Protein AF-A0A4Q5QCC2-F1 (afdb_monomer_lite)

Sequence (347 aa):
GLILMNPPFSRSVGRGSDALAAVRHLQAALKRLLPGGRLVAVMPDWFANSARMADIWAMTFAGMALRTSIRLTNGYGKHGTGVSVRLYVIDKAVGDTTTVTISRRNVGELIEALIVPKRGSPQIEALGTPVKRGGAVSLLRAMKSRPAVAPRIFRAPTRNEVLPVGYQVLETPAPIAEQVGVYLPYRPSRIVFEAAGEHPTSLVESVAMGSIPAPIPSHIPHLPERTVSERLLSSSQLETVVYAGHAWTQFIPGMFTCDKEGVGLVLDAAGRQYRKGFFLGDGTGAGKGRQVAAIILDNWLAGRRKAIWVSKNEALHADAVRDWTALGGMAADVQPLSRWKIDEPVT

Structure (mmCIF, N/CA/C/O backbone):
data_AF-A0A4Q5QCC2-F1
#
_entry.id   AF-A0A4Q5QCC2-F1
#
loop_
_atom_site.group_PDB
_atom_site.id
_atom_site.type_symbol
_atom_site.label_atom_id
_atom_site.label_alt_id
_atom_site.label_comp_id
_atom_site.label_asym_id
_atom_site.label_entity_id
_atom_site.label_seq_id
_atom_site.pdbx_PDB_ins_code
_atom_site.Cartn_x
_atom_site.Cartn_y
_atom_site.Cartn_z
_atom_site.occupancy
_atom_site.B_iso_or_equiv
_atom_site.auth_seq_id
_atom_site.auth_comp_id
_atom_site.auth_asym_id
_atom_site.auth_atom_id
_atom_site.pdbx_PDB_model_num
ATOM 1 N N . GLY A 1 1 ? -22.330 -14.821 17.584 1.00 82.31 1 GLY A N 1
ATOM 2 C CA . GLY A 1 1 ? -20.959 -15.269 17.299 1.00 82.31 1 GLY A CA 1
ATOM 3 C C . GLY A 1 1 ? -20.180 -15.383 18.591 1.00 82.31 1 GLY A C 1
ATOM 4 O O . GLY A 1 1 ? -20.420 -14.586 19.495 1.00 82.31 1 GLY A O 1
ATOM 5 N N . LEU A 1 2 ? -19.296 -16.374 18.678 1.00 92.56 2 LEU A N 1
ATOM 6 C CA . LEU A 1 2 ? -18.341 -16.559 19.772 1.00 92.56 2 LEU A CA 1
ATOM 7 C C . LEU A 1 2 ? -16.927 -16.550 19.178 1.00 92.56 2 LEU A C 1
ATOM 9 O O . LEU A 1 2 ? -16.693 -17.241 18.192 1.00 92.56 2 LEU A O 1
ATOM 13 N N . ILE A 1 3 ? -16.007 -15.803 19.781 1.00 95.00 3 ILE A N 1
ATOM 14 C CA . ILE A 1 3 ? -14.571 -15.867 19.483 1.00 95.00 3 ILE A CA 1
ATOM 15 C C . ILE A 1 3 ? -13.846 -16.321 20.750 1.00 95.00 3 ILE A C 1
ATOM 17 O O . ILE A 1 3 ? -14.077 -15.766 21.822 1.00 95.00 3 ILE A O 1
ATOM 21 N N . LEU A 1 4 ? -12.969 -17.315 20.631 1.00 96.19 4 LEU A N 1
ATOM 22 C CA . LEU A 1 4 ? -12.045 -17.738 21.684 1.00 96.19 4 LEU A CA 1
ATOM 23 C C . LEU A 1 4 ? -10.625 -17.489 21.181 1.00 96.19 4 LEU A C 1
ATOM 25 O O . LEU A 1 4 ? -10.319 -17.845 20.044 1.00 96.19 4 LEU A O 1
ATOM 29 N N . MET A 1 5 ? -9.766 -16.867 21.985 1.00 94.19 5 MET A N 1
ATOM 30 C CA . MET A 1 5 ? -8.405 -16.562 21.549 1.00 94.19 5 MET A CA 1
ATOM 31 C C . MET A 1 5 ? -7.373 -16.574 22.676 1.00 94.19 5 MET A C 1
ATOM 33 O O . MET A 1 5 ? -7.651 -16.213 23.817 1.00 94.19 5 MET A O 1
ATOM 37 N N . ASN A 1 6 ? -6.148 -16.937 22.308 1.00 92.81 6 ASN A N 1
ATOM 38 C CA . ASN A 1 6 ? -4.947 -16.831 23.128 1.00 92.81 6 ASN A CA 1
ATOM 39 C C . ASN A 1 6 ? -3.861 -16.135 22.286 1.00 92.81 6 ASN A C 1
ATOM 41 O O . ASN A 1 6 ? -3.051 -16.814 21.654 1.00 92.81 6 ASN A O 1
ATOM 45 N N . PRO A 1 7 ? -3.931 -14.800 22.122 1.00 88.31 7 PRO A N 1
ATOM 46 C CA . PRO A 1 7 ? -2.984 -14.060 21.298 1.00 88.31 7 PRO A CA 1
ATOM 47 C C . PRO A 1 7 ? -1.553 -14.116 21.856 1.00 88.31 7 PRO A C 1
ATOM 49 O O . PRO A 1 7 ? -1.368 -14.237 23.066 1.00 88.31 7 PRO A O 1
ATOM 52 N N . PRO A 1 8 ? -0.523 -13.943 21.008 1.00 82.94 8 PRO A N 1
ATOM 53 C CA . PRO A 1 8 ? 0.855 -13.822 21.478 1.00 82.94 8 PRO A CA 1
ATOM 54 C C . PRO A 1 8 ? 1.019 -12.598 22.396 1.00 82.94 8 PRO A C 1
ATOM 56 O O . PRO A 1 8 ? 0.584 -11.496 22.055 1.00 82.94 8 PRO A O 1
ATOM 59 N N . PHE A 1 9 ? 1.653 -12.788 23.559 1.00 77.88 9 PHE A N 1
ATOM 60 C CA . PHE A 1 9 ? 1.747 -11.763 24.610 1.00 77.88 9 PHE A CA 1
ATOM 61 C C . PHE A 1 9 ? 2.743 -10.651 24.314 1.00 77.88 9 PHE A C 1
ATOM 63 O O . PHE A 1 9 ? 2.484 -9.484 24.596 1.00 77.88 9 PHE A O 1
ATOM 70 N N . SER A 1 10 ? 3.868 -11.021 23.726 1.00 66.56 10 SER A N 1
ATOM 71 C CA . SER A 1 10 ? 4.890 -10.122 23.219 1.00 66.56 10 SER A CA 1
ATOM 72 C C . SER A 1 10 ? 5.546 -10.782 22.012 1.00 66.56 10 SER A C 1
ATOM 74 O O . SER A 1 10 ? 5.401 -11.985 21.772 1.00 66.56 10 SER A O 1
ATOM 76 N N . ARG A 1 11 ? 6.277 -9.993 21.228 1.00 57.97 11 ARG A N 1
ATOM 77 C CA . ARG A 1 11 ? 7.252 -10.515 20.269 1.00 57.97 11 ARG A CA 1
ATOM 78 C C . ARG A 1 11 ? 8.639 -10.075 20.729 1.00 57.97 11 ARG A C 1
ATOM 80 O O . ARG A 1 11 ? 8.892 -8.876 20.770 1.00 57.97 11 ARG A O 1
ATOM 87 N N . SER A 1 12 ? 9.520 -11.019 21.068 1.00 41.62 12 SER A N 1
ATOM 88 C CA . SER A 1 12 ? 10.962 -10.757 21.200 1.00 41.62 12 SER A CA 1
ATOM 89 C C . SER A 1 12 ? 11.790 -12.048 21.211 1.00 41.62 12 SER A C 1
ATOM 91 O O . SER A 1 12 ? 11.843 -12.719 22.232 1.00 41.62 12 SER A O 1
ATOM 93 N N . VAL A 1 13 ? 12.415 -12.371 20.073 1.00 34.72 13 VAL A N 1
ATOM 94 C CA . VAL A 1 13 ? 13.876 -12.436 19.844 1.00 34.72 13 VAL A CA 1
ATOM 95 C C . VAL A 1 13 ? 14.044 -12.176 18.331 1.00 34.72 13 VAL A C 1
ATOM 97 O O . VAL A 1 13 ? 13.441 -12.878 17.526 1.00 34.72 13 VAL A O 1
ATOM 100 N N . GLY A 1 14 ? 14.727 -11.092 17.936 1.00 41.62 14 GLY A N 1
ATOM 101 C CA . GLY A 1 14 ? 15.044 -10.755 16.529 1.00 41.62 14 GLY A CA 1
ATOM 102 C C . GLY A 1 14 ? 14.051 -9.893 15.714 1.00 41.62 14 GLY A C 1
ATOM 103 O O . GLY A 1 14 ? 14.383 -9.501 14.603 1.00 41.62 14 GLY A O 1
ATOM 104 N N . ARG A 1 15 ? 12.848 -9.558 16.221 1.00 42.75 15 ARG A N 1
ATOM 105 C CA . ARG A 1 15 ? 11.752 -8.911 15.438 1.00 42.75 15 ARG A CA 1
ATOM 106 C C . ARG A 1 15 ? 11.295 -7.518 15.920 1.00 42.75 15 ARG A C 1
ATOM 108 O O . ARG A 1 15 ? 10.214 -7.072 15.539 1.00 42.75 15 ARG A O 1
ATOM 115 N N . GLY A 1 16 ? 12.090 -6.837 16.747 1.00 47.81 16 GLY A N 1
ATOM 116 C CA . GLY A 1 16 ? 11.674 -5.617 17.458 1.00 47.81 16 GLY A CA 1
ATOM 117 C C . GLY A 1 16 ? 10.722 -5.928 18.621 1.00 47.81 16 GLY A C 1
ATOM 118 O O . GLY A 1 16 ? 9.924 -6.863 18.547 1.00 47.81 16 GLY A O 1
ATOM 119 N N . SER A 1 17 ? 10.845 -5.193 19.728 1.00 50.56 17 SER A N 1
ATOM 120 C CA . SER A 1 17 ? 10.028 -5.416 20.922 1.00 50.56 17 SER A CA 1
ATOM 121 C C . SER A 1 17 ? 8.611 -4.903 20.691 1.00 50.56 17 SER A C 1
ATOM 123 O O . SER A 1 17 ? 8.331 -3.708 20.725 1.00 50.56 17 SER A O 1
ATOM 125 N N . ASP A 1 18 ? 7.686 -5.826 20.459 1.00 66.62 18 ASP A N 1
ATOM 126 C CA . ASP A 1 18 ? 6.284 -5.471 20.313 1.00 66.62 18 ASP A CA 1
ATOM 127 C C . ASP A 1 18 ? 5.508 -5.818 21.575 1.00 66.62 18 ASP A C 1
ATOM 129 O O . ASP A 1 18 ? 4.902 -6.887 21.709 1.00 66.62 18 ASP A O 1
ATOM 133 N N . ALA A 1 19 ? 5.576 -4.893 22.528 1.00 70.06 19 ALA A N 1
ATOM 134 C CA . ALA A 1 19 ? 4.949 -5.046 23.830 1.00 70.06 19 ALA A CA 1
ATOM 135 C C . ALA A 1 19 ? 3.412 -5.014 23.769 1.00 70.06 19 ALA A C 1
ATOM 137 O O . ALA A 1 19 ? 2.790 -5.392 24.747 1.00 70.06 19 ALA A O 1
ATOM 138 N N . LEU A 1 20 ? 2.786 -4.595 22.657 1.00 82.31 20 LEU A N 1
ATOM 139 C CA . LEU A 1 20 ? 1.324 -4.457 22.533 1.00 82.31 20 LEU A CA 1
ATOM 140 C C . LEU A 1 20 ? 0.687 -5.466 21.561 1.00 82.31 20 LEU A C 1
ATOM 142 O O . LEU A 1 20 ? -0.475 -5.310 21.174 1.00 82.31 20 LEU A O 1
ATOM 146 N N . ALA A 1 21 ? 1.416 -6.527 21.193 1.00 83.00 21 ALA A N 1
ATOM 147 C CA . ALA A 1 21 ? 0.946 -7.584 20.297 1.00 83.00 21 ALA A CA 1
ATOM 148 C C . ALA A 1 21 ? -0.436 -8.126 20.673 1.00 83.00 21 ALA A C 1
ATOM 150 O O . ALA A 1 21 ? -1.356 -8.105 19.848 1.00 83.00 21 ALA A O 1
ATOM 151 N N . ALA A 1 22 ? -0.613 -8.525 21.932 1.00 87.38 22 ALA A N 1
ATOM 152 C CA . ALA A 1 22 ? -1.871 -9.087 22.401 1.00 87.38 22 ALA A CA 1
ATOM 153 C C . ALA A 1 22 ? -3.061 -8.132 22.218 1.00 87.38 22 ALA A C 1
ATOM 155 O O . ALA A 1 22 ? -4.125 -8.551 21.761 1.00 87.38 22 ALA A O 1
ATOM 156 N N . VAL A 1 23 ? -2.876 -6.842 22.521 1.00 89.00 23 VAL A N 1
ATOM 157 C CA . VAL A 1 23 ? -3.933 -5.819 22.433 1.00 89.00 23 VAL A CA 1
ATOM 158 C C . VAL A 1 23 ? -4.419 -5.651 20.999 1.00 89.00 23 VAL A C 1
ATOM 160 O O . VAL A 1 23 ? -5.621 -5.559 20.756 1.00 89.00 23 VAL A O 1
ATOM 163 N N . ARG A 1 24 ? -3.510 -5.668 20.021 1.00 82.56 24 ARG A N 1
ATOM 164 C CA . ARG A 1 24 ? -3.896 -5.516 18.612 1.00 82.56 24 ARG A CA 1
ATOM 165 C C . ARG A 1 24 ? -4.695 -6.705 18.098 1.00 82.56 24 ARG A C 1
ATOM 167 O O . ARG A 1 24 ? -5.701 -6.511 17.415 1.00 82.56 24 ARG A O 1
ATOM 174 N N . HIS A 1 25 ? -4.294 -7.925 18.458 1.00 87.56 25 HIS A N 1
ATOM 175 C CA . HIS A 1 25 ? -5.078 -9.116 18.131 1.00 87.56 25 HIS A CA 1
ATOM 176 C C . HIS A 1 25 ? -6.475 -9.046 18.763 1.00 87.56 25 HIS A C 1
ATOM 178 O O . HIS A 1 25 ? -7.464 -9.330 18.085 1.00 87.56 25 HIS A O 1
ATOM 184 N N . LEU A 1 26 ? -6.565 -8.611 20.025 1.00 94.56 26 LEU A N 1
ATOM 185 C CA . LEU A 1 26 ? -7.836 -8.435 20.726 1.00 94.56 26 LEU A CA 1
ATOM 186 C C . LEU A 1 26 ? -8.754 -7.429 20.010 1.00 94.56 26 LEU A C 1
ATOM 188 O O . LEU A 1 26 ? -9.896 -7.754 19.689 1.00 94.56 26 LEU A O 1
ATOM 192 N N . GLN A 1 27 ? -8.253 -6.238 19.680 1.00 91.38 27 GLN A N 1
ATOM 193 C CA . GLN A 1 27 ? -9.024 -5.213 18.964 1.00 91.38 27 GLN A CA 1
ATOM 194 C C . GLN A 1 27 ? -9.502 -5.695 17.588 1.00 91.38 27 GLN A C 1
ATOM 196 O O . GLN A 1 27 ? -10.647 -5.457 17.198 1.00 91.38 27 GLN A O 1
ATOM 201 N N . ALA A 1 28 ? -8.648 -6.405 16.847 1.00 87.94 28 ALA A N 1
ATOM 202 C CA . ALA A 1 28 ? -8.994 -6.948 15.538 1.00 87.94 28 ALA A CA 1
ATOM 203 C C . ALA A 1 28 ? -10.103 -8.013 15.622 1.00 87.94 28 ALA A C 1
ATOM 205 O O . ALA A 1 28 ? -10.940 -8.114 14.720 1.00 87.94 28 ALA A O 1
ATOM 206 N N . ALA A 1 29 ? -10.128 -8.799 16.697 1.00 92.31 29 ALA A N 1
ATOM 207 C CA . ALA A 1 29 ? -11.174 -9.780 16.946 1.00 92.31 29 ALA A CA 1
ATOM 208 C C . ALA A 1 29 ? -12.498 -9.116 17.378 1.00 92.31 29 ALA A C 1
ATOM 210 O O . ALA A 1 29 ? -13.552 -9.456 16.840 1.00 92.31 29 ALA A O 1
ATOM 211 N N . LEU A 1 30 ? -12.455 -8.099 18.249 1.00 92.69 30 LEU A N 1
ATOM 212 C CA . LEU A 1 30 ? -13.640 -7.324 18.658 1.00 92.69 30 LEU A CA 1
ATOM 213 C C . LEU A 1 30 ? -14.314 -6.603 17.476 1.00 92.69 30 LEU A C 1
ATOM 215 O O . LEU A 1 30 ? -15.547 -6.552 17.384 1.00 92.69 30 LEU A O 1
ATOM 219 N N . LYS A 1 31 ? -13.527 -6.097 16.517 1.00 90.56 31 LYS A N 1
ATOM 220 C CA . LYS A 1 31 ? -14.057 -5.492 15.282 1.00 90.56 31 LYS A CA 1
ATOM 221 C C . LYS A 1 31 ? -14.887 -6.485 14.460 1.00 90.56 31 LYS A C 1
ATOM 223 O O . LYS A 1 31 ? -15.966 -6.116 14.004 1.00 90.56 31 LYS A O 1
ATOM 228 N N . ARG A 1 32 ? -14.434 -7.738 14.339 1.00 89.94 32 ARG A N 1
ATOM 229 C CA . ARG A 1 32 ? -15.103 -8.805 13.564 1.00 89.94 32 ARG A CA 1
ATOM 230 C C . ARG A 1 32 ? -16.280 -9.460 14.286 1.00 89.94 32 ARG A C 1
ATOM 232 O O . ARG A 1 32 ? -17.115 -10.091 13.646 1.00 89.94 32 ARG A O 1
ATOM 239 N N . LEU A 1 33 ? -16.348 -9.341 15.609 1.00 91.38 33 LEU A N 1
ATOM 240 C CA . LEU A 1 33 ? -17.435 -9.910 16.396 1.00 91.38 33 LEU A CA 1
ATOM 241 C C . LEU A 1 33 ? -18.775 -9.258 16.008 1.00 91.38 33 LEU A C 1
ATOM 243 O O . LEU A 1 33 ? -18.852 -8.038 15.879 1.00 91.38 33 LEU A O 1
ATOM 247 N N . LEU A 1 34 ? -19.832 -10.049 15.816 1.00 89.06 34 LEU A N 1
ATOM 248 C CA . LEU A 1 34 ? -21.180 -9.526 15.545 1.00 89.06 34 LEU A CA 1
ATOM 249 C C . LEU A 1 34 ? -21.764 -8.821 16.787 1.00 89.06 34 LEU A C 1
ATOM 251 O O . LEU A 1 34 ? -21.399 -9.202 17.904 1.00 89.06 34 LEU A O 1
ATOM 255 N N . PRO A 1 35 ? -22.678 -7.841 16.636 1.00 89.06 35 PRO A N 1
ATOM 256 C CA . PRO A 1 35 ? -23.414 -7.260 17.762 1.00 89.06 35 PRO A CA 1
ATOM 257 C C . PRO A 1 35 ? -24.082 -8.333 18.637 1.00 89.06 35 PRO A C 1
ATOM 259 O O . PRO A 1 35 ? -24.655 -9.303 18.135 1.00 89.06 35 PRO A O 1
ATOM 262 N N . GLY A 1 36 ? -23.954 -8.201 19.960 1.00 86.94 36 GLY A N 1
ATOM 263 C CA . GLY A 1 36 ? -24.405 -9.217 20.921 1.00 86.94 36 GLY A CA 1
ATOM 264 C C . GLY A 1 36 ? -23.554 -10.496 20.951 1.00 86.94 36 GLY A C 1
ATOM 265 O O . GLY A 1 36 ? -23.843 -11.412 21.717 1.00 86.94 36 GLY A O 1
ATOM 266 N N . GLY A 1 37 ? -22.504 -10.586 20.130 1.00 92.75 37 GLY A N 1
ATOM 267 C CA . GLY A 1 37 ? -21.518 -11.658 20.183 1.00 92.75 37 GLY A CA 1
ATOM 268 C C . GLY A 1 37 ? -20.603 -11.554 21.403 1.00 92.75 37 GLY A C 1
ATOM 269 O O . GLY A 1 37 ? -20.458 -10.487 22.000 1.00 92.75 37 GLY A O 1
ATOM 270 N N . ARG A 1 38 ? -19.950 -12.673 21.733 1.00 95.44 38 ARG A N 1
ATOM 271 C CA . ARG A 1 38 ? -18.999 -12.785 22.845 1.00 95.44 38 ARG A CA 1
ATOM 272 C C . ARG A 1 38 ? -17.593 -13.101 22.356 1.00 95.44 38 ARG A C 1
ATOM 274 O O . ARG A 1 38 ? -17.416 -13.929 21.466 1.00 95.44 38 ARG A O 1
ATOM 281 N N . LEU A 1 39 ? -16.599 -12.503 22.990 1.00 96.88 39 LEU A N 1
ATOM 282 C CA . LEU A 1 39 ? -15.196 -12.847 22.851 1.00 96.88 39 LEU A CA 1
ATOM 283 C C . LEU A 1 39 ? -14.621 -13.234 24.212 1.00 96.88 39 LEU A C 1
ATOM 285 O O . LEU A 1 39 ? -14.883 -12.576 25.216 1.00 96.88 39 LEU A O 1
ATOM 289 N N . VAL A 1 40 ? -13.842 -14.311 24.236 1.00 96.81 40 VAL A N 1
ATOM 290 C CA . VAL A 1 40 ? -13.065 -14.735 25.400 1.00 96.81 40 VAL A CA 1
ATOM 291 C C . VAL A 1 40 ? -11.592 -14.738 25.016 1.00 96.81 40 VAL A C 1
ATOM 293 O O . VAL A 1 40 ? -11.214 -15.399 24.047 1.00 96.81 40 VAL A O 1
ATOM 296 N N . ALA A 1 41 ? -10.770 -13.990 25.749 1.00 97.00 41 ALA A N 1
ATOM 297 C CA . ALA A 1 41 ? -9.348 -13.840 25.450 1.00 97.00 41 ALA A CA 1
ATOM 298 C C . ALA A 1 41 ? -8.466 -14.116 26.662 1.00 97.00 41 ALA A C 1
ATOM 300 O O . ALA A 1 41 ? -8.716 -13.584 27.745 1.00 97.00 41 ALA A O 1
ATOM 301 N N . VAL A 1 42 ? -7.401 -14.888 26.442 1.00 94.50 42 VAL A N 1
ATOM 302 C CA . VAL A 1 42 ? -6.266 -14.982 27.363 1.00 94.50 42 VAL A CA 1
ATOM 303 C C . VAL A 1 42 ? -5.270 -13.880 27.009 1.00 94.50 42 VAL A C 1
ATOM 305 O O . VAL A 1 42 ? -4.702 -13.870 25.925 1.00 94.50 42 VAL A O 1
ATOM 308 N N . MET A 1 43 ? -5.081 -12.926 27.905 1.00 94.31 43 MET A N 1
ATOM 309 C CA . MET A 1 43 ? -4.270 -11.733 27.714 1.00 94.31 43 MET A CA 1
ATOM 310 C C . MET A 1 43 ? -3.070 -11.725 28.673 1.00 94.31 43 MET A C 1
ATOM 312 O O . MET A 1 43 ? -3.105 -12.377 29.720 1.00 94.31 43 MET A O 1
ATOM 316 N N . PRO A 1 44 ? -2.014 -10.960 28.360 1.00 90.38 44 PRO A N 1
ATOM 317 C CA . PRO A 1 44 ? -0.895 -10.747 29.272 1.00 90.38 44 PRO A CA 1
ATOM 318 C C . PRO A 1 44 ? -1.336 -10.064 30.569 1.00 90.38 44 PRO A C 1
ATOM 320 O O . PRO A 1 44 ? -2.231 -9.218 30.548 1.00 90.38 44 PRO A O 1
ATOM 323 N N . ASP A 1 45 ? -0.658 -10.349 31.683 1.00 90.25 45 ASP A N 1
ATOM 324 C CA . ASP A 1 45 ? -0.997 -9.752 32.986 1.00 90.25 45 ASP A CA 1
ATOM 325 C C . ASP A 1 45 ? -0.905 -8.219 33.016 1.00 90.25 45 ASP A C 1
ATOM 327 O O . ASP A 1 45 ? -1.649 -7.562 33.745 1.00 90.25 45 ASP A O 1
ATOM 331 N N . TRP A 1 46 ? -0.023 -7.639 32.199 1.00 88.19 46 TRP A N 1
ATOM 332 C CA . TRP A 1 46 ? 0.150 -6.189 32.110 1.00 88.19 46 TRP A CA 1
ATOM 333 C C . TRP A 1 46 ? -1.029 -5.477 31.429 1.00 88.19 46 TRP A C 1
ATOM 335 O O . TRP A 1 46 ? -1.169 -4.264 31.585 1.00 88.19 46 TRP A O 1
ATOM 345 N N . PHE A 1 47 ? -1.885 -6.187 30.683 1.00 91.88 47 PHE A N 1
ATOM 346 C CA . PHE A 1 47 ? -3.065 -5.587 30.064 1.00 91.88 47 PHE A CA 1
ATOM 347 C C . PHE A 1 47 ? -4.208 -5.542 31.081 1.00 91.88 47 PHE A C 1
ATOM 349 O O . PHE A 1 47 ? -4.965 -6.498 31.213 1.00 91.88 47 PHE A O 1
ATOM 356 N N . ALA A 1 48 ? -4.305 -4.435 31.818 1.00 89.69 48 ALA A N 1
ATOM 357 C CA . ALA A 1 48 ? -5.268 -4.225 32.896 1.00 89.69 48 ALA A CA 1
ATOM 358 C C . ALA A 1 48 ? -5.798 -2.786 32.901 1.00 89.69 48 ALA A C 1
ATOM 360 O O . ALA A 1 48 ? -5.080 -1.871 32.491 1.00 89.69 48 ALA A O 1
ATOM 361 N N . ASN A 1 49 ? -7.005 -2.575 33.441 1.00 87.56 49 ASN A N 1
ATOM 362 C CA . ASN A 1 49 ? -7.512 -1.233 33.727 1.00 87.56 49 ASN A CA 1
ATOM 363 C C . ASN A 1 49 ? -6.615 -0.566 34.783 1.00 87.56 49 ASN A C 1
ATOM 365 O O . ASN A 1 49 ? -6.679 -0.892 35.966 1.00 87.56 49 ASN A O 1
ATOM 369 N N . SER A 1 50 ? -5.709 0.290 34.330 1.00 84.12 50 SER A N 1
ATOM 370 C CA . SER A 1 50 ? -4.662 0.914 35.135 1.00 84.12 50 SER A CA 1
ATOM 371 C C . SER A 1 50 ? -4.304 2.259 34.521 1.00 84.12 50 SER A C 1
ATOM 373 O O . SER A 1 50 ? -4.474 2.438 33.316 1.00 84.12 50 SER A O 1
ATOM 375 N N . ALA A 1 51 ? -3.752 3.180 35.314 1.00 73.94 51 ALA A N 1
ATOM 376 C CA . ALA A 1 51 ? -3.364 4.508 34.830 1.00 73.94 51 ALA A CA 1
ATOM 377 C C . ALA A 1 51 ? -2.441 4.438 33.600 1.00 73.94 51 ALA A C 1
ATOM 379 O O . ALA A 1 51 ? -2.647 5.152 32.625 1.00 73.94 51 ALA A O 1
ATOM 380 N N . ARG A 1 52 ? -1.480 3.503 33.598 1.00 75.94 52 ARG A N 1
ATOM 381 C CA . ARG A 1 52 ? -0.550 3.297 32.477 1.00 75.94 52 ARG A CA 1
ATOM 382 C C . ARG A 1 52 ? -1.258 2.892 31.178 1.00 75.94 52 ARG A C 1
ATOM 384 O O . ARG A 1 52 ? -0.759 3.198 30.104 1.00 75.94 52 ARG A O 1
ATOM 391 N N . MET A 1 53 ? -2.372 2.167 31.270 1.00 80.94 53 MET A N 1
ATOM 392 C CA . MET A 1 53 ? -3.091 1.591 30.128 1.00 80.94 53 MET A CA 1
ATOM 393 C C . MET A 1 53 ? -4.451 2.257 29.886 1.00 80.94 53 MET A C 1
ATOM 395 O O . MET A 1 53 ? -5.237 1.716 29.113 1.00 80.94 53 MET A O 1
ATOM 399 N N . ALA A 1 54 ? -4.746 3.393 30.525 1.00 75.06 54 ALA A N 1
ATOM 400 C CA . ALA A 1 54 ? -6.081 3.992 30.541 1.00 75.06 54 ALA A CA 1
ATOM 401 C C . ALA A 1 54 ? -6.632 4.244 29.126 1.00 75.06 54 ALA A C 1
ATOM 403 O O . ALA A 1 54 ? -7.722 3.774 28.800 1.00 75.06 54 ALA A O 1
ATOM 404 N N . ASP A 1 55 ? -5.840 4.876 28.258 1.00 70.25 55 ASP A N 1
ATOM 405 C CA . ASP A 1 55 ? -6.255 5.203 26.887 1.00 70.25 55 ASP A CA 1
ATOM 406 C C . ASP A 1 55 ? -6.470 3.949 26.034 1.00 70.25 55 ASP A C 1
ATOM 408 O O . ASP A 1 55 ? -7.477 3.799 25.340 1.00 70.25 55 ASP A O 1
ATOM 412 N N . ILE A 1 56 ? -5.537 2.996 26.123 1.00 80.31 56 ILE A N 1
ATOM 413 C CA . ILE A 1 56 ? -5.608 1.729 25.388 1.00 80.31 56 ILE A CA 1
ATOM 414 C C . ILE A 1 56 ? -6.812 0.913 25.861 1.00 80.31 56 ILE A C 1
ATOM 416 O O . ILE A 1 56 ? -7.502 0.297 25.045 1.00 80.31 56 ILE A O 1
ATOM 420 N N . TRP A 1 57 ? -7.077 0.905 27.165 1.00 85.88 57 TRP A N 1
ATOM 421 C CA . TRP A 1 57 ? -8.221 0.237 27.766 1.00 85.88 57 TRP A CA 1
ATOM 422 C C . TRP A 1 57 ? -9.530 0.855 27.273 1.00 85.88 57 TRP A C 1
ATOM 424 O O . TRP A 1 57 ? -10.358 0.141 26.704 1.00 85.88 57 TRP A O 1
ATOM 434 N N . ALA A 1 58 ? -9.677 2.177 27.394 1.00 79.75 58 ALA A N 1
ATOM 435 C CA . ALA A 1 58 ? -10.859 2.907 26.946 1.00 79.75 58 ALA A CA 1
ATOM 436 C C . ALA A 1 58 ? -11.137 2.678 25.452 1.00 79.75 58 ALA A C 1
ATOM 438 O O . ALA A 1 58 ? -12.262 2.359 25.070 1.00 79.75 58 ALA A O 1
ATOM 439 N N . MET A 1 59 ? -10.103 2.747 24.611 1.00 80.19 59 MET A N 1
ATOM 440 C CA . MET A 1 59 ? -10.231 2.508 23.174 1.00 80.19 59 MET A CA 1
ATOM 441 C C . MET A 1 59 ? -10.587 1.051 22.848 1.00 80.19 59 MET A C 1
ATOM 443 O O . MET A 1 59 ? -11.412 0.795 21.973 1.00 80.19 59 MET A O 1
ATOM 447 N N . THR A 1 60 ? -9.981 0.080 23.539 1.00 86.75 60 THR A N 1
ATOM 448 C CA . THR A 1 60 ? -10.215 -1.352 23.279 1.00 86.75 60 THR A CA 1
ATOM 449 C C . THR A 1 60 ? -11.629 -1.775 23.661 1.00 86.75 60 THR A C 1
ATOM 451 O O . THR A 1 60 ? -12.236 -2.584 22.962 1.00 86.75 60 THR A O 1
ATOM 454 N N . PHE A 1 61 ? -12.156 -1.220 24.750 1.00 88.69 61 PHE A N 1
ATOM 455 C CA . PHE A 1 61 ? -13.475 -1.560 25.272 1.00 88.69 61 PHE A CA 1
ATOM 456 C C . PHE A 1 61 ? -14.581 -0.582 24.847 1.00 88.69 61 PHE A C 1
ATOM 458 O O . PHE A 1 61 ? -15.717 -0.704 25.305 1.00 88.69 61 PHE A O 1
ATOM 465 N N . ALA A 1 62 ? -14.297 0.348 23.931 1.00 84.44 62 ALA A N 1
ATOM 466 C CA . ALA A 1 62 ? -15.305 1.242 23.374 1.00 84.44 62 ALA A CA 1
ATOM 467 C C . ALA A 1 62 ? -16.449 0.440 22.721 1.00 84.44 62 ALA A C 1
ATOM 469 O O . ALA A 1 62 ? -16.244 -0.326 21.777 1.00 84.44 62 ALA A O 1
ATOM 470 N N . GLY A 1 63 ? -17.672 0.611 23.236 1.00 87.25 63 GLY A N 1
ATOM 471 C CA . GLY A 1 63 ? -18.856 -0.126 22.777 1.00 87.25 63 GLY A CA 1
ATOM 472 C C . GLY A 1 63 ? -18.907 -1.599 23.203 1.00 87.25 63 GLY A C 1
ATOM 473 O O . GLY A 1 63 ? -19.671 -2.366 22.613 1.00 87.25 63 GLY A O 1
ATOM 474 N N . MET A 1 64 ? -18.095 -1.992 24.188 1.00 93.50 64 MET A N 1
ATOM 475 C CA . MET A 1 64 ? -18.012 -3.350 24.724 1.00 93.50 64 MET A CA 1
ATOM 476 C C . MET A 1 64 ? -18.429 -3.380 26.197 1.00 93.50 64 MET A C 1
ATOM 478 O O . MET A 1 64 ? -18.321 -2.384 26.907 1.00 93.50 64 MET A O 1
ATOM 482 N N . ALA A 1 65 ? -18.861 -4.550 26.662 1.00 93.44 65 ALA A N 1
ATOM 483 C CA . ALA A 1 65 ? -19.183 -4.810 28.057 1.00 93.44 65 ALA A CA 1
ATOM 484 C C . ALA A 1 65 ? -18.238 -5.889 28.581 1.00 93.44 65 ALA A C 1
ATOM 486 O O . ALA A 1 65 ? -18.212 -7.014 28.065 1.00 93.44 65 ALA A O 1
ATOM 487 N N . LEU A 1 66 ? -17.466 -5.562 29.614 1.00 94.06 66 LEU A N 1
ATOM 488 C CA . LEU A 1 66 ? -16.588 -6.520 30.264 1.00 94.06 66 LEU A CA 1
ATOM 489 C C . LEU A 1 66 ? -17.395 -7.322 31.289 1.00 94.06 66 LEU A C 1
ATOM 491 O O . LEU A 1 66 ? -17.809 -6.812 32.324 1.00 94.06 66 LEU A O 1
ATOM 495 N N . ARG A 1 67 ? -17.637 -8.600 30.993 1.00 93.88 67 ARG A N 1
ATOM 496 C CA . ARG A 1 67 ? -18.469 -9.478 31.830 1.00 93.88 67 ARG A CA 1
ATOM 497 C C . ARG A 1 67 ? -17.685 -10.176 32.926 1.00 93.88 67 ARG A C 1
ATOM 499 O O . ARG A 1 67 ? -18.250 -10.490 33.969 1.00 93.88 67 ARG A O 1
ATOM 506 N N . THR A 1 68 ? -16.420 -10.482 32.663 1.00 93.25 68 THR A N 1
ATOM 507 C CA . THR A 1 68 ? -15.565 -11.217 33.596 1.00 93.25 68 THR A CA 1
ATOM 508 C C . THR A 1 68 ? -14.114 -10.817 33.378 1.00 93.25 68 THR A C 1
ATOM 510 O O . THR A 1 68 ? -13.649 -10.784 32.237 1.00 93.25 68 THR A O 1
ATOM 513 N N . SER A 1 69 ? -13.407 -10.549 34.476 1.00 94.38 69 SER A N 1
ATOM 514 C CA . SER A 1 69 ? -11.956 -10.368 34.530 1.00 94.38 69 SER A CA 1
ATOM 515 C C . SER A 1 69 ? -11.388 -11.356 35.537 1.00 94.38 69 SER A C 1
ATOM 517 O O . SER A 1 69 ? -11.781 -11.356 36.704 1.00 94.38 69 SER A O 1
ATOM 519 N N . ILE A 1 70 ? -10.469 -12.205 35.098 1.00 94.06 70 ILE A N 1
ATOM 520 C CA . ILE A 1 70 ? -9.771 -13.162 35.956 1.00 94.06 70 ILE A CA 1
ATOM 521 C C . ILE A 1 70 ? -8.273 -12.970 35.764 1.00 94.06 70 ILE A C 1
ATOM 523 O O . ILE A 1 70 ? -7.821 -12.762 34.643 1.00 94.06 70 ILE A O 1
ATOM 527 N N . ARG A 1 71 ? -7.500 -13.077 36.841 1.00 94.19 71 ARG A N 1
ATOM 528 C CA . ARG A 1 71 ? -6.039 -13.140 36.828 1.00 94.19 71 ARG A CA 1
ATOM 529 C C . ARG A 1 71 ? -5.599 -14.498 37.366 1.00 94.19 71 ARG A C 1
ATOM 531 O O . ARG A 1 71 ? -5.985 -14.880 38.469 1.00 94.19 71 ARG A O 1
ATOM 538 N N . LEU A 1 72 ? -4.786 -15.209 36.595 1.00 90.81 72 LEU A N 1
ATOM 539 C CA . LEU A 1 72 ? -4.161 -16.467 36.994 1.00 90.81 72 LEU A CA 1
ATOM 540 C C . LEU A 1 72 ? -2.660 -16.250 37.132 1.00 90.81 72 LEU A C 1
ATOM 542 O O . LEU A 1 72 ? -2.002 -15.910 36.149 1.00 90.81 72 LEU A O 1
ATOM 546 N N . THR A 1 73 ? -2.108 -16.453 38.327 1.00 88.00 73 THR A N 1
ATOM 547 C CA . THR A 1 73 ? -0.670 -16.225 38.551 1.00 88.00 73 THR A CA 1
ATOM 548 C C . THR A 1 73 ? 0.210 -17.366 38.036 1.00 88.00 73 THR A C 1
ATOM 550 O O . THR A 1 73 ? 1.365 -17.131 37.701 1.00 88.00 73 THR A O 1
ATOM 553 N N . ASN A 1 74 ? -0.342 -18.576 37.905 1.00 83.25 74 ASN A N 1
ATOM 554 C CA . ASN A 1 74 ? 0.312 -19.773 37.374 1.00 83.25 74 ASN A CA 1
ATOM 555 C C . ASN A 1 74 ? -0.636 -20.570 36.450 1.00 83.25 74 ASN A C 1
ATOM 557 O O . ASN A 1 74 ? -0.895 -21.759 36.654 1.00 83.25 74 ASN A O 1
ATOM 561 N N . GLY A 1 75 ? -1.199 -19.900 35.438 1.00 76.81 75 GLY A N 1
ATOM 562 C CA . GLY A 1 75 ? -2.162 -20.506 34.506 1.00 76.81 75 GLY A CA 1
ATOM 563 C C . GLY A 1 75 ? -1.568 -21.592 33.598 1.00 76.81 75 GLY A C 1
ATOM 564 O O . GLY A 1 75 ? -2.264 -22.542 33.250 1.00 76.81 75 GLY A O 1
ATOM 565 N N . TYR A 1 76 ? -0.277 -21.487 33.268 1.00 74.88 76 TYR A N 1
ATOM 566 C CA . TYR A 1 76 ? 0.441 -22.392 32.359 1.00 74.88 76 TYR A CA 1
ATOM 567 C C . TYR A 1 76 ? 1.504 -23.253 33.058 1.00 74.88 76 TYR A C 1
ATOM 569 O O . TYR A 1 76 ? 2.352 -23.841 32.388 1.00 74.88 76 TYR A O 1
ATOM 577 N N . GLY A 1 77 ? 1.453 -23.391 34.388 1.00 70.12 77 GLY A N 1
ATOM 578 C CA . GLY A 1 77 ? 2.485 -24.104 35.154 1.00 70.12 77 GLY A CA 1
ATOM 579 C C . GLY A 1 77 ? 2.731 -25.549 34.699 1.00 70.12 77 GLY A C 1
ATOM 580 O O . GLY A 1 77 ? 3.871 -25.999 34.683 1.00 70.12 77 GLY A O 1
ATOM 581 N N . LYS A 1 78 ? 1.690 -26.257 34.234 1.00 70.31 78 LYS A N 1
ATOM 582 C CA . LYS A 1 78 ? 1.810 -27.616 33.662 1.00 70.31 78 LYS A CA 1
ATOM 583 C C . LYS A 1 78 ? 2.544 -27.663 32.312 1.00 70.31 78 LYS A C 1
ATOM 585 O O . LYS A 1 78 ? 2.996 -28.724 31.908 1.00 70.31 78 LYS A O 1
ATOM 590 N N . HIS A 1 79 ? 2.658 -26.526 31.630 1.00 63.25 79 HIS A N 1
ATOM 591 C CA . HIS A 1 79 ? 3.316 -26.364 30.331 1.00 63.25 79 HIS A CA 1
ATOM 592 C C . HIS A 1 79 ? 4.666 -25.634 30.452 1.00 63.25 79 HIS A C 1
ATOM 594 O O . HIS A 1 79 ? 5.167 -25.092 29.472 1.00 63.25 79 HIS A O 1
ATOM 600 N N . GLY A 1 80 ? 5.249 -25.595 31.657 1.00 50.53 80 GLY A N 1
ATOM 601 C CA . GLY A 1 80 ? 6.618 -25.121 31.877 1.00 50.53 80 GLY A CA 1
ATOM 602 C C . GLY A 1 80 ? 6.796 -23.601 31.924 1.00 50.53 80 GLY A C 1
ATOM 603 O O . GLY A 1 80 ? 7.930 -23.136 31.876 1.00 50.53 80 GLY A O 1
ATOM 604 N N . THR A 1 81 ? 5.720 -22.808 32.035 1.00 60.03 81 THR A N 1
ATOM 605 C CA . THR A 1 81 ? 5.828 -21.341 32.153 1.00 60.03 81 THR A CA 1
ATOM 606 C C . THR A 1 81 ? 5.044 -20.807 33.354 1.00 60.03 81 THR A C 1
ATOM 608 O O . THR A 1 81 ? 3.852 -21.064 33.509 1.00 60.03 81 THR A O 1
ATOM 611 N N . GLY A 1 82 ? 5.719 -20.038 34.214 1.00 67.81 82 GLY A N 1
ATOM 612 C CA . GLY A 1 82 ? 5.129 -19.379 35.390 1.00 67.81 82 GLY A CA 1
ATOM 613 C C . GLY A 1 82 ? 4.569 -17.982 35.099 1.00 67.81 82 GLY A C 1
ATOM 614 O O . GLY A 1 82 ? 4.468 -17.156 36.001 1.00 67.81 82 GLY A O 1
ATOM 615 N N . VAL A 1 83 ? 4.279 -17.676 33.831 1.00 78.75 83 VAL A N 1
ATOM 616 C CA . VAL A 1 83 ? 3.825 -16.343 33.422 1.00 78.75 83 VAL A CA 1
ATOM 617 C C . VAL A 1 83 ? 2.387 -16.133 33.890 1.00 78.75 83 VAL A C 1
ATOM 619 O O . VAL A 1 83 ? 1.498 -16.936 33.597 1.00 78.75 83 VAL A O 1
ATOM 622 N N . SER A 1 84 ? 2.158 -15.032 34.606 1.00 86.06 84 SER A N 1
ATOM 623 C CA . SER A 1 84 ? 0.814 -14.609 34.996 1.00 86.06 84 SER A CA 1
ATOM 624 C C . SER A 1 84 ? 0.014 -14.146 33.779 1.00 86.06 84 SER A C 1
ATOM 626 O O . SER A 1 84 ? 0.546 -13.487 32.882 1.00 86.06 84 SER A O 1
ATOM 628 N N . VAL A 1 85 ? -1.276 -14.472 33.755 1.00 91.50 85 VAL A N 1
ATOM 629 C CA . VAL A 1 85 ? -2.176 -14.174 32.633 1.00 91.50 85 VAL A CA 1
ATOM 630 C C . VAL A 1 85 ? -3.518 -13.662 33.112 1.00 91.50 85 VAL A C 1
ATOM 632 O O . VAL A 1 85 ? -3.917 -13.881 34.257 1.00 91.50 85 VAL A O 1
ATOM 635 N N . ARG A 1 86 ? -4.243 -13.010 32.209 1.00 93.75 86 ARG A N 1
ATOM 636 C CA . ARG A 1 86 ? -5.602 -12.533 32.433 1.00 93.75 86 ARG A CA 1
ATOM 637 C C . ARG A 1 86 ? -6.570 -13.216 31.485 1.00 93.75 86 ARG A C 1
ATOM 639 O O . ARG A 1 86 ? -6.259 -13.391 30.317 1.00 93.75 86 ARG A O 1
ATOM 646 N N . LEU A 1 87 ? -7.743 -13.596 31.969 1.00 94.44 87 LEU A N 1
ATOM 647 C CA . LEU A 1 87 ? -8.837 -14.095 31.143 1.00 94.44 87 LEU A CA 1
ATOM 648 C C . LEU A 1 87 ? -9.959 -13.062 31.158 1.00 94.44 87 LEU A C 1
ATOM 650 O O . LEU A 1 87 ? -10.460 -12.694 32.223 1.00 94.44 87 LEU A O 1
ATOM 654 N N . TYR A 1 88 ? -10.359 -12.624 29.970 1.00 96.31 88 TYR A N 1
ATOM 655 C CA . TYR A 1 88 ? -11.432 -11.658 29.790 1.00 96.31 88 TYR A CA 1
ATOM 656 C C . TYR A 1 88 ? -12.606 -12.269 29.045 1.00 96.31 88 TYR A C 1
ATOM 658 O O . TYR A 1 88 ? -12.415 -12.906 28.012 1.00 96.31 88 TYR A O 1
ATOM 666 N N . VAL A 1 89 ? -13.819 -12.030 29.548 1.00 95.56 89 VAL A N 1
ATOM 667 C CA . VAL A 1 89 ? -15.078 -12.331 28.855 1.00 95.56 89 VAL A CA 1
ATOM 668 C C . VAL A 1 89 ? -15.730 -11.016 28.462 1.00 95.56 89 VAL A C 1
ATOM 670 O O . VAL A 1 89 ? -16.083 -10.216 29.327 1.00 95.56 89 VAL A O 1
ATOM 673 N N . ILE A 1 90 ? -15.884 -10.794 27.162 1.00 95.94 90 ILE A N 1
ATOM 674 C CA . ILE A 1 90 ? -16.244 -9.501 26.581 1.00 95.94 90 ILE A CA 1
ATOM 675 C C . ILE A 1 90 ? -17.449 -9.692 25.669 1.00 95.94 90 ILE A C 1
ATOM 677 O O . ILE A 1 90 ? -17.408 -10.514 24.756 1.00 95.94 90 ILE A O 1
ATOM 681 N N . ASP A 1 91 ? -18.507 -8.921 25.891 1.00 94.69 91 ASP A N 1
ATOM 682 C CA . ASP A 1 91 ? -19.660 -8.880 24.995 1.00 94.69 91 ASP A CA 1
ATOM 683 C C . ASP A 1 91 ? -19.603 -7.624 24.124 1.00 94.69 91 ASP A C 1
ATOM 685 O O . ASP A 1 91 ? -19.289 -6.534 24.609 1.00 94.69 91 ASP A O 1
ATOM 689 N N . LYS A 1 92 ? -19.949 -7.756 22.837 1.00 93.88 92 LYS A N 1
ATOM 690 C CA . LYS A 1 92 ? -20.120 -6.608 21.936 1.00 93.88 92 LYS A CA 1
ATOM 691 C C . LYS A 1 92 ? -21.475 -5.954 22.166 1.00 93.88 92 LYS A C 1
ATOM 693 O O . LYS A 1 92 ? -22.421 -6.141 21.398 1.00 93.88 92 LYS A O 1
ATOM 698 N N . ALA A 1 93 ? -21.552 -5.231 23.270 1.00 89.62 93 ALA A N 1
ATOM 699 C CA . ALA A 1 93 ? -22.680 -4.427 23.695 1.00 89.62 93 ALA A CA 1
ATOM 700 C C . ALA A 1 93 ? -22.151 -3.262 24.532 1.00 89.62 93 ALA A C 1
ATOM 702 O O . ALA A 1 93 ? -21.158 -3.413 25.234 1.00 89.62 93 ALA A O 1
ATOM 703 N N . VAL A 1 94 ? -22.827 -2.115 24.499 1.00 87.00 94 VAL A N 1
ATOM 704 C CA . VAL A 1 94 ? -22.489 -1.006 25.399 1.00 87.00 94 VAL A CA 1
ATOM 705 C C . VAL A 1 94 ? -22.769 -1.449 26.834 1.00 87.00 94 VAL A C 1
ATOM 707 O O . VAL A 1 94 ? -23.892 -1.846 27.146 1.00 87.00 94 VAL A O 1
ATOM 710 N N . GLY A 1 95 ? -21.761 -1.394 27.699 1.00 85.62 95 GLY A N 1
ATOM 711 C CA . GLY A 1 95 ? -21.909 -1.754 29.101 1.00 85.62 95 GLY A CA 1
ATOM 712 C C . GLY A 1 95 ? -20.697 -1.358 29.929 1.00 85.62 95 GLY A C 1
ATOM 713 O O . GLY A 1 95 ? -19.803 -0.662 29.453 1.00 85.62 95 GLY A O 1
ATOM 714 N N . ASP A 1 96 ? -20.700 -1.798 31.183 1.00 85.25 96 ASP A N 1
ATOM 715 C CA . ASP A 1 96 ? -19.614 -1.514 32.110 1.00 85.25 96 ASP A CA 1
ATOM 716 C C . ASP A 1 96 ? -18.316 -2.204 31.664 1.00 85.25 96 ASP A C 1
ATOM 718 O O . ASP A 1 96 ? -18.310 -3.356 31.216 1.00 85.25 96 ASP A O 1
ATOM 722 N N . THR A 1 97 ? -17.214 -1.472 31.770 1.00 84.75 97 THR A N 1
ATOM 723 C CA . THR A 1 97 ? -15.854 -1.951 31.483 1.00 84.75 97 THR A CA 1
ATOM 724 C C . THR A 1 97 ? -15.010 -2.031 32.755 1.00 84.75 97 THR A C 1
ATOM 726 O O . THR A 1 97 ? -13.869 -2.495 32.727 1.00 84.75 97 THR A O 1
ATOM 729 N N . THR A 1 98 ? -15.586 -1.616 33.884 1.00 77.81 98 THR A N 1
ATOM 730 C CA . THR A 1 98 ? -15.050 -1.797 35.222 1.00 77.81 98 THR A CA 1
ATOM 731 C C . THR A 1 98 ? -15.635 -3.076 35.810 1.00 77.81 98 THR A C 1
ATOM 733 O O . THR A 1 98 ? -16.836 -3.322 35.793 1.00 77.81 98 THR A O 1
ATOM 736 N N . THR A 1 99 ? -14.771 -3.983 36.254 1.00 78.06 99 THR A N 1
ATOM 737 C CA . THR A 1 99 ? -15.216 -5.217 36.901 1.00 78.06 99 THR A CA 1
ATOM 738 C C . THR A 1 99 ? -14.176 -5.671 37.909 1.00 78.06 99 THR A C 1
ATOM 740 O O . THR A 1 99 ? -12.974 -5.433 37.735 1.00 78.06 99 THR A O 1
ATOM 743 N N . VAL A 1 100 ? -14.632 -6.336 38.967 1.00 83.31 100 VAL A N 1
ATOM 744 C CA . VAL A 1 100 ? -13.743 -6.927 39.966 1.00 83.31 100 VAL A CA 1
ATOM 745 C C . VAL A 1 100 ? -12.949 -8.049 39.301 1.00 83.31 100 VAL A C 1
ATOM 747 O O . VAL A 1 100 ? -13.506 -8.915 38.629 1.00 83.31 100 VAL A O 1
ATOM 750 N N . THR A 1 101 ? -11.627 -8.026 39.471 1.00 89.62 101 THR A N 1
ATOM 751 C CA . THR A 1 101 ? -10.762 -9.083 38.940 1.00 89.62 101 THR A CA 1
ATOM 752 C C . THR A 1 101 ? -10.654 -10.217 39.951 1.00 89.62 101 THR A C 1
ATOM 754 O O . THR A 1 101 ? -10.114 -10.028 41.039 1.00 89.62 101 THR A O 1
ATOM 757 N N . ILE A 1 102 ? -11.125 -11.407 39.584 1.00 90.19 102 ILE A N 1
ATOM 758 C CA . ILE A 1 102 ? -10.950 -12.618 40.392 1.00 90.19 102 ILE A CA 1
ATOM 759 C C . ILE A 1 102 ? -9.501 -13.081 40.237 1.00 90.19 102 ILE A C 1
ATOM 761 O O . ILE A 1 102 ? -9.073 -13.405 39.133 1.00 90.19 102 ILE A O 1
ATOM 765 N N . SER A 1 103 ? -8.735 -13.121 41.326 1.00 91.69 103 SER A N 1
ATOM 766 C CA . SER A 1 103 ? -7.339 -13.576 41.304 1.00 91.69 103 SER A CA 1
ATOM 767 C C . SER A 1 103 ? -7.212 -14.966 41.924 1.00 91.69 103 SER A C 1
ATOM 769 O O . SER A 1 103 ? -7.672 -15.181 43.047 1.00 91.69 103 SER A O 1
ATOM 771 N N . ARG A 1 104 ? -6.587 -15.909 41.211 1.00 91.56 104 ARG A N 1
ATOM 772 C CA . ARG A 1 104 ? -6.316 -17.289 41.667 1.00 91.56 104 ARG A CA 1
ATOM 773 C C . ARG A 1 104 ? -4.946 -17.766 41.201 1.00 91.56 104 ARG A C 1
ATOM 775 O O . ARG A 1 104 ? -4.375 -17.191 40.272 1.00 91.56 104 ARG A O 1
ATOM 782 N N . ARG A 1 105 ? -4.407 -18.820 41.823 1.00 86.44 105 ARG A N 1
ATOM 783 C CA . ARG A 1 105 ? -3.100 -19.351 41.421 1.00 86.44 105 ARG A CA 1
ATOM 784 C C . ARG A 1 105 ? -3.184 -20.130 40.119 1.00 86.44 105 ARG A C 1
ATOM 786 O O . ARG A 1 105 ? -2.361 -19.937 39.235 1.00 86.44 105 ARG A O 1
ATOM 793 N N . ASN A 1 106 ? -4.164 -21.012 39.990 1.00 84.75 106 ASN A N 1
ATOM 794 C CA . ASN A 1 106 ? -4.292 -21.924 38.857 1.00 84.75 106 ASN A CA 1
ATOM 795 C C . ASN A 1 106 ? -5.770 -22.151 38.503 1.00 84.75 106 ASN A C 1
ATOM 797 O O . ASN A 1 106 ? -6.669 -21.653 39.178 1.00 84.75 106 ASN A O 1
ATOM 801 N N . VAL A 1 107 ? -6.014 -22.898 37.424 1.00 85.81 107 VAL A N 1
ATOM 802 C CA . VAL A 1 107 ? -7.373 -23.191 36.942 1.00 85.81 107 VAL A CA 1
ATOM 803 C C . VAL A 1 107 ? -8.180 -24.014 37.954 1.00 85.81 107 VAL A C 1
ATOM 805 O O . VAL A 1 107 ? -9.378 -23.794 38.064 1.00 85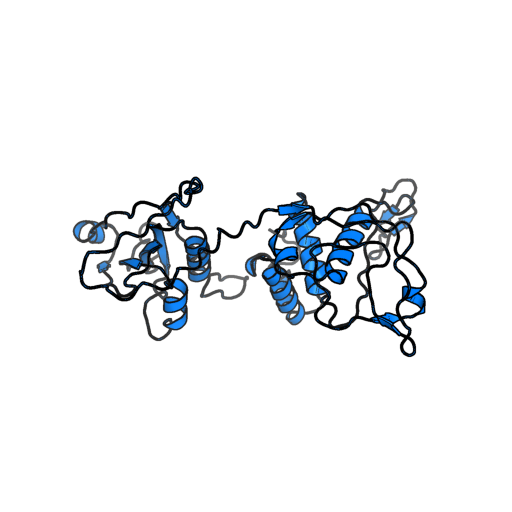.81 107 VAL A O 1
ATOM 808 N N . GLY A 1 108 ? -7.549 -24.907 38.725 1.00 86.88 108 GLY A N 1
ATOM 809 C CA . GLY A 1 108 ? -8.240 -25.713 39.738 1.00 86.88 108 GLY A CA 1
ATOM 810 C C . GLY A 1 108 ? -8.915 -24.847 40.803 1.00 86.88 108 GLY A C 1
ATOM 811 O O . GLY A 1 108 ? -10.107 -24.984 41.042 1.00 86.88 108 GLY A O 1
ATOM 812 N N . GLU A 1 109 ? -8.185 -23.870 41.345 1.00 87.69 109 GLU A N 1
ATOM 813 C CA . GLU A 1 109 ? -8.707 -22.908 42.333 1.00 87.69 109 GLU A CA 1
ATOM 814 C C . GLU A 1 109 ? -9.720 -21.901 41.751 1.00 87.69 109 GLU A C 1
ATOM 816 O O . GLU A 1 109 ? -10.418 -21.204 42.491 1.00 87.69 109 GLU A O 1
ATOM 821 N N . LEU A 1 110 ? -9.771 -21.763 40.422 1.00 86.81 110 LEU A N 1
ATOM 822 C CA . LEU A 1 110 ? -10.733 -20.896 39.743 1.00 86.81 110 LEU A CA 1
ATOM 823 C C . LEU A 1 110 ? -12.116 -21.542 39.650 1.00 86.81 110 LEU A C 1
ATOM 825 O O . LEU A 1 110 ? -13.102 -20.813 39.714 1.00 86.81 110 LEU A O 1
ATOM 829 N N . ILE A 1 111 ? -12.193 -22.868 39.496 1.00 85.50 111 ILE A N 1
ATOM 830 C CA . ILE A 1 111 ? -13.449 -23.582 39.214 1.00 85.50 111 ILE A CA 1
ATOM 831 C C . ILE A 1 111 ? -14.516 -23.270 40.269 1.00 85.50 111 ILE A C 1
ATOM 833 O O . ILE A 1 111 ? -15.648 -22.964 39.908 1.00 85.50 111 ILE A O 1
ATOM 837 N N . GLU A 1 112 ? -14.142 -23.253 41.548 1.00 81.69 112 GLU A N 1
ATOM 838 C CA . GLU A 1 112 ? -15.064 -22.990 42.662 1.00 81.69 112 GLU A CA 1
ATOM 839 C C . GLU A 1 112 ? -15.613 -21.553 42.680 1.00 81.69 112 GLU A C 1
ATOM 841 O O . GLU A 1 112 ? -16.692 -21.303 43.208 1.00 81.69 112 GLU A O 1
ATOM 846 N N . ALA A 1 113 ? -14.887 -20.599 42.091 1.00 81.81 113 ALA A N 1
ATOM 847 C CA . ALA A 1 113 ? -15.252 -19.183 42.069 1.00 81.81 113 ALA A CA 1
ATOM 848 C C . ALA A 1 113 ? -15.802 -18.717 40.707 1.00 81.81 113 ALA A C 1
ATOM 850 O O . ALA A 1 113 ? -16.167 -17.547 40.553 1.00 81.81 113 ALA A O 1
ATOM 851 N N . LEU A 1 114 ? -15.822 -19.591 39.695 1.00 87.00 114 LEU A N 1
ATOM 852 C CA . LEU A 1 114 ? -16.161 -19.218 38.329 1.00 87.00 114 LEU A CA 1
ATOM 853 C C . LEU A 1 114 ? -17.677 -19.161 38.128 1.00 87.00 114 LEU A C 1
ATOM 855 O O . LEU A 1 114 ? -18.350 -20.178 37.986 1.00 87.00 114 LEU A O 1
ATOM 859 N N . ILE A 1 115 ? -18.201 -17.948 37.989 1.00 87.00 115 ILE A N 1
ATOM 860 C CA . ILE A 1 115 ? -19.569 -17.726 37.522 1.00 87.00 115 ILE A CA 1
ATOM 861 C C . ILE A 1 115 ? -19.515 -17.454 36.021 1.00 87.00 115 ILE A C 1
ATOM 863 O O . ILE A 1 115 ? -18.956 -16.447 35.588 1.00 87.00 115 ILE A O 1
ATOM 867 N N . VAL A 1 116 ? -20.107 -18.338 35.214 1.00 87.00 116 VAL A N 1
ATOM 868 C CA . VAL A 1 116 ? -20.175 -18.156 33.757 1.00 87.00 116 VAL A CA 1
ATOM 869 C C . VAL A 1 116 ? -21.385 -17.279 33.417 1.00 87.00 116 VAL A C 1
ATOM 871 O O . VAL A 1 116 ? -22.524 -17.743 33.516 1.00 87.00 116 VAL A O 1
ATOM 874 N N . PRO A 1 117 ? -21.194 -16.013 32.998 1.00 85.44 117 PRO A N 1
ATOM 875 C CA . PRO A 1 117 ? -22.316 -15.142 32.674 1.00 85.44 117 PRO A CA 1
ATOM 876 C C . PRO A 1 117 ? -23.083 -15.696 31.470 1.00 85.44 117 PRO A C 1
ATOM 878 O O . PRO A 1 117 ? -22.475 -16.171 30.506 1.00 85.44 117 PRO A O 1
ATOM 881 N N . LYS A 1 118 ? -24.418 -15.584 31.469 1.00 86.19 118 LYS A N 1
ATOM 882 C CA . LYS A 1 118 ? -25.231 -15.950 30.295 1.00 86.19 118 LYS A CA 1
ATOM 883 C C . LYS A 1 118 ? -24.764 -15.163 29.066 1.00 86.19 118 LYS A C 1
ATOM 885 O O . LYS A 1 118 ? -24.373 -13.998 29.172 1.00 86.19 118 LYS A O 1
ATOM 890 N N . ARG A 1 119 ? -24.743 -15.820 27.904 1.00 82.25 119 ARG A N 1
ATOM 891 C CA . ARG A 1 119 ? -24.389 -15.184 26.627 1.00 82.25 119 ARG A CA 1
ATOM 892 C C . ARG A 1 119 ? -25.547 -14.320 26.142 1.00 82.25 119 ARG A C 1
ATOM 894 O O . ARG A 1 119 ? -26.697 -14.733 26.259 1.00 82.25 119 ARG A O 1
ATOM 901 N N . GLY A 1 120 ? -25.227 -13.158 25.577 1.00 70.88 120 GLY A N 1
ATOM 902 C CA . GLY A 1 120 ? -26.182 -12.423 24.757 1.00 70.88 120 GLY A CA 1
ATOM 903 C C . GLY A 1 120 ? -26.535 -13.222 23.502 1.00 70.88 120 GLY A C 1
ATOM 904 O O . GLY A 1 120 ? -25.719 -14.001 22.996 1.00 70.88 120 GLY A O 1
ATOM 905 N N . SER A 1 121 ? -27.756 -13.044 23.008 1.00 71.31 121 SER A N 1
ATOM 906 C CA . SER A 1 121 ? -28.141 -13.566 21.701 1.00 71.31 121 SER A CA 1
ATOM 907 C C . SER A 1 121 ? -27.502 -12.678 20.635 1.00 71.31 121 SER A C 1
ATOM 909 O O . SER A 1 121 ? -27.774 -11.474 20.626 1.00 71.31 121 SER A O 1
ATOM 911 N N . PRO A 1 122 ? -26.645 -13.216 19.751 1.00 63.59 122 PRO A N 1
ATOM 912 C CA . PRO A 1 122 ? -26.134 -12.431 18.642 1.00 63.59 122 PRO A CA 1
ATOM 913 C C . PRO A 1 122 ? -27.311 -11.976 17.787 1.00 63.59 122 PRO A C 1
ATOM 915 O O . PRO A 1 122 ? -28.112 -12.801 17.347 1.00 63.59 122 PRO A O 1
ATOM 918 N N . GLN A 1 123 ? -27.415 -10.669 17.572 1.00 62.91 123 GLN A N 1
ATOM 919 C CA . GLN A 1 123 ? -28.415 -10.134 16.665 1.00 62.91 123 GLN A CA 1
ATOM 920 C C . GLN A 1 123 ? -27.935 -10.431 15.248 1.00 62.91 123 GLN A C 1
ATOM 922 O O . GLN A 1 123 ? -27.019 -9.793 14.734 1.00 62.91 123 GLN A O 1
ATOM 927 N N . ILE A 1 124 ? -28.514 -11.470 14.649 1.00 54.50 124 ILE A N 1
ATOM 928 C CA . ILE A 1 124 ? -28.526 -11.611 13.200 1.00 54.50 124 ILE A CA 1
ATOM 929 C C . ILE A 1 124 ? -29.593 -10.620 12.756 1.00 54.50 124 ILE A C 1
ATOM 931 O O . ILE A 1 124 ? -30.778 -10.848 13.000 1.00 54.50 124 ILE A O 1
ATOM 935 N N . GLU A 1 125 ? -29.187 -9.483 12.199 1.00 49.44 125 GLU A N 1
ATOM 936 C CA . GLU A 1 125 ? -30.145 -8.620 11.518 1.00 49.44 125 GLU A CA 1
ATOM 937 C C . GLU A 1 125 ? -30.718 -9.427 10.351 1.00 49.44 125 GLU A C 1
ATOM 939 O O . GLU A 1 125 ? -30.043 -9.678 9.353 1.00 49.44 125 GLU A O 1
ATOM 944 N N . ALA A 1 126 ? -31.955 -9.901 10.505 1.00 44.94 126 ALA A N 1
ATOM 945 C CA . ALA A 1 126 ? -32.738 -10.343 9.368 1.00 44.94 126 ALA A CA 1
ATOM 946 C C . ALA A 1 126 ? -32.844 -9.146 8.417 1.00 44.94 126 ALA A C 1
ATOM 948 O O . ALA A 1 126 ? -33.198 -8.049 8.854 1.00 44.94 126 ALA A O 1
ATOM 949 N N . LEU A 1 127 ? -32.504 -9.351 7.142 1.00 41.62 127 LEU A N 1
ATOM 950 C CA . LEU A 1 127 ? -32.710 -8.375 6.074 1.00 41.62 127 LEU A CA 1
ATOM 951 C C . LEU A 1 127 ? -34.173 -7.917 6.130 1.00 41.62 127 LEU A C 1
ATOM 953 O O . LEU A 1 127 ? -35.080 -8.669 5.778 1.00 41.62 127 LEU A O 1
ATOM 957 N N . GLY A 1 128 ? -34.406 -6.718 6.663 1.00 37.47 128 GLY A N 1
ATOM 958 C CA . GLY A 1 128 ? -35.750 -6.206 6.881 1.00 37.47 128 GLY A CA 1
ATOM 959 C C . GLY A 1 128 ? -36.457 -5.992 5.548 1.00 37.47 128 GLY A C 1
ATOM 960 O O . GLY A 1 128 ? -35.989 -5.225 4.710 1.00 37.47 128 GLY A O 1
ATOM 961 N N . THR A 1 129 ? -37.599 -6.648 5.357 1.00 36.84 129 THR A N 1
ATOM 962 C CA . THR A 1 129 ? -38.559 -6.303 4.302 1.00 36.84 129 THR A CA 1
ATOM 963 C C . THR A 1 129 ? -38.975 -4.833 4.430 1.00 36.84 129 THR A C 1
ATOM 965 O O . THR A 1 129 ? -39.189 -4.359 5.552 1.00 36.84 129 THR A O 1
ATOM 968 N N . PRO A 1 130 ? -39.127 -4.094 3.317 1.00 38.12 130 PRO A N 1
ATOM 969 C CA . PRO A 1 130 ? -39.452 -2.677 3.368 1.00 38.12 130 PRO A CA 1
ATOM 970 C C . PRO A 1 130 ? -40.873 -2.486 3.912 1.00 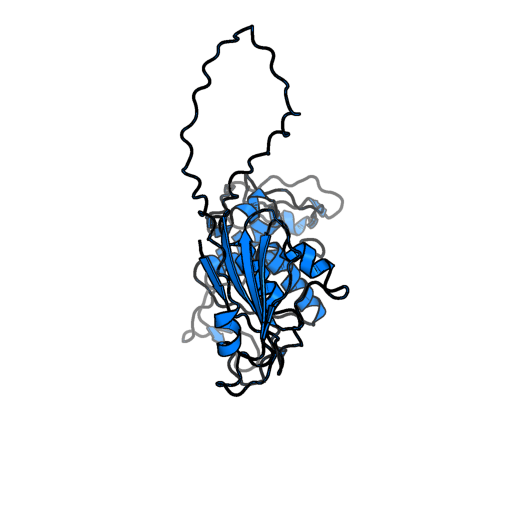38.12 130 PRO A C 1
ATOM 972 O O . PRO A 1 130 ? -41.852 -2.978 3.350 1.00 38.12 130 PRO A O 1
ATOM 975 N N . VAL A 1 131 ? -40.988 -1.768 5.030 1.00 37.66 131 VAL A N 1
ATOM 976 C CA . VAL A 1 131 ? -42.274 -1.421 5.643 1.00 37.66 131 VAL A CA 1
ATOM 977 C C . VAL A 1 131 ? -42.978 -0.385 4.763 1.00 3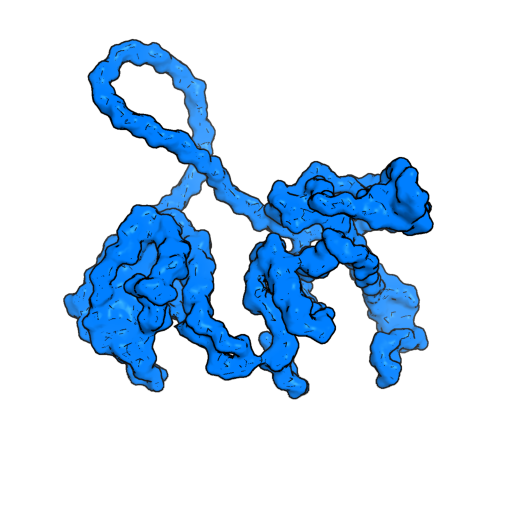7.66 131 VAL A C 1
ATOM 979 O O . VAL A 1 131 ? -42.472 0.721 4.565 1.00 37.66 131 VAL A O 1
ATOM 982 N N . LYS A 1 132 ? -44.162 -0.732 4.243 1.00 40.84 132 LYS A N 1
ATOM 983 C CA . LYS A 1 132 ? -45.059 0.209 3.557 1.00 40.84 132 LYS A CA 1
ATOM 984 C C . LYS A 1 132 ? -45.499 1.297 4.543 1.00 40.84 132 LYS A C 1
ATOM 986 O O . LYS A 1 132 ? -46.091 0.996 5.576 1.00 40.84 132 LYS A O 1
ATOM 991 N N . ARG A 1 133 ? -45.238 2.565 4.213 1.00 41.28 133 ARG A N 1
ATOM 992 C CA . ARG A 1 133 ? -45.819 3.714 4.922 1.00 41.28 133 ARG A CA 1
ATOM 993 C C . ARG A 1 133 ? -47.301 3.822 4.555 1.00 41.28 133 ARG A C 1
ATOM 995 O O . ARG A 1 133 ? -47.625 4.255 3.457 1.00 41.28 133 ARG A O 1
ATOM 1002 N N . GLY A 1 134 ? -48.177 3.417 5.471 1.00 34.91 134 GLY A N 1
ATOM 1003 C CA . GLY A 1 134 ? -49.607 3.728 5.453 1.00 34.91 134 GLY A CA 1
ATOM 1004 C C . GLY A 1 134 ? -49.916 4.736 6.555 1.00 34.91 134 GLY A C 1
ATOM 1005 O O . GLY A 1 134 ? -49.541 4.520 7.706 1.00 34.91 134 GLY A O 1
ATOM 1006 N N . GLY A 1 135 ? -50.524 5.862 6.186 1.00 41.84 135 GLY A N 1
ATOM 1007 C CA . GLY A 1 135 ? -50.894 6.928 7.110 1.00 41.84 135 GLY A CA 1
ATOM 1008 C C . GLY A 1 135 ? -52.201 6.660 7.854 1.00 41.84 135 GLY A C 1
ATOM 1009 O O . GLY A 1 135 ? -53.081 5.976 7.347 1.00 41.84 135 GLY A O 1
ATOM 1010 N N . ALA A 1 136 ? -52.313 7.257 9.038 1.00 36.22 136 ALA A N 1
ATOM 1011 C CA . ALA A 1 136 ? -53.519 7.886 9.571 1.00 36.22 136 ALA A CA 1
ATOM 1012 C C . ALA A 1 136 ? -53.113 8.658 10.835 1.00 36.22 136 ALA A C 1
ATOM 1014 O O . ALA A 1 136 ? -52.484 8.109 11.740 1.00 36.22 136 ALA A O 1
ATOM 1015 N N . VAL A 1 137 ? -53.442 9.946 10.879 1.00 42.34 137 VAL A N 1
ATOM 1016 C CA . VAL A 1 137 ? -53.320 10.771 12.082 1.00 42.34 137 VAL A CA 1
ATOM 1017 C C . VAL A 1 137 ? -54.530 10.458 12.958 1.00 42.34 137 VAL A C 1
ATOM 1019 O O . VAL A 1 137 ? -55.658 10.686 12.532 1.00 42.34 137 VAL A O 1
ATOM 1022 N N . SER A 1 138 ? -54.309 9.946 14.170 1.00 38.50 138 SER A N 1
ATOM 1023 C CA . SER A 1 138 ? -55.346 9.883 15.204 1.00 38.50 138 SER A CA 1
ATOM 1024 C C . SER A 1 138 ? -55.008 10.882 16.303 1.00 38.50 138 SER A C 1
ATOM 1026 O O . SER A 1 138 ? -53.996 10.755 16.992 1.00 38.50 138 SER A O 1
ATOM 1028 N N . LEU A 1 139 ? -55.876 11.879 16.455 1.00 44.84 139 LEU A N 1
ATOM 1029 C CA . LEU A 1 139 ? -55.960 12.734 17.633 1.00 44.84 139 LEU A CA 1
ATOM 1030 C C . LEU A 1 139 ? -56.454 11.888 18.821 1.00 44.84 139 LEU A C 1
ATOM 1032 O O . LEU A 1 139 ? -57.275 10.996 18.627 1.00 44.84 139 LEU A O 1
ATOM 1036 N N . LEU A 1 140 ? -55.986 12.223 20.031 1.00 47.53 140 LEU A N 1
ATOM 1037 C CA . LEU A 1 140 ? -56.312 11.639 21.348 1.00 47.53 140 LEU A CA 1
ATOM 1038 C C . LEU A 1 140 ? -55.438 10.451 21.804 1.00 47.53 140 LEU A C 1
ATOM 1040 O O . LEU A 1 140 ? -55.800 9.296 21.615 1.00 47.53 140 LEU A O 1
ATOM 1044 N N . ARG A 1 141 ? -54.352 10.743 22.542 1.00 36.84 141 ARG A N 1
ATOM 1045 C CA . ARG A 1 141 ? -54.131 10.236 23.918 1.00 36.84 141 ARG A CA 1
ATOM 1046 C C . ARG A 1 141 ? -52.914 10.912 24.558 1.00 36.84 141 ARG A C 1
ATOM 1048 O O . ARG A 1 141 ? -51.791 10.783 24.083 1.00 36.84 141 ARG A O 1
ATOM 1055 N N . ALA A 1 142 ? -53.146 11.610 25.665 1.00 47.03 142 ALA A N 1
ATOM 1056 C CA . ALA A 1 142 ? -52.101 12.101 26.551 1.00 47.03 142 ALA A CA 1
ATOM 1057 C C . ALA A 1 142 ? -51.427 10.922 27.269 1.00 47.03 142 ALA A C 1
ATOM 1059 O O . ALA A 1 142 ? -52.107 10.171 27.961 1.00 47.03 142 ALA A O 1
ATOM 1060 N N . MET A 1 143 ? -50.105 10.781 27.136 1.00 38.88 143 MET A N 1
ATOM 1061 C CA . MET A 1 143 ? -49.242 10.051 28.072 1.00 38.88 143 MET A CA 1
ATOM 1062 C C . MET A 1 143 ? -47.794 10.539 27.909 1.00 38.88 143 MET A C 1
ATOM 1064 O O . MET A 1 143 ? -47.284 10.649 26.799 1.00 38.88 143 MET A O 1
ATOM 1068 N N . LYS A 1 144 ? -47.166 10.869 29.045 1.00 49.31 144 LYS A N 1
ATOM 1069 C CA . LYS A 1 144 ? -45.807 11.413 29.222 1.00 49.31 144 LYS A CA 1
ATOM 1070 C C . LYS A 1 144 ? -44.789 10.874 28.200 1.00 49.31 144 LYS A C 1
ATOM 1072 O O . LYS A 1 144 ? -44.374 9.720 28.293 1.00 49.31 144 LYS A O 1
ATOM 1077 N N . SER A 1 145 ? -44.325 11.724 27.284 1.00 36.72 145 SER A N 1
ATOM 1078 C CA . SER A 1 145 ? -43.244 11.391 26.354 1.00 36.72 145 SER A CA 1
ATOM 1079 C C . SER A 1 145 ? -41.879 11.653 26.996 1.00 36.72 145 SER A C 1
ATOM 1081 O O . SER A 1 145 ? -41.516 12.797 27.271 1.00 36.72 145 SER A O 1
ATOM 1083 N N . ARG A 1 146 ? -41.096 10.589 27.199 1.00 44.28 146 ARG A N 1
ATOM 1084 C CA . ARG A 1 146 ? -39.628 10.685 27.289 1.00 44.28 146 ARG A CA 1
ATOM 1085 C C . ARG A 1 146 ? -39.091 11.383 26.027 1.00 44.28 146 ARG A C 1
ATOM 1087 O O . ARG A 1 146 ? -39.684 11.186 24.965 1.00 44.28 146 ARG A O 1
ATOM 1094 N N . PRO A 1 147 ? -37.985 12.146 26.105 1.00 39.22 147 PRO A N 1
ATOM 1095 C CA . PRO A 1 147 ? -37.397 12.756 24.919 1.00 39.22 147 PRO A CA 1
ATOM 1096 C C . PRO A 1 147 ? -37.078 11.662 23.896 1.00 39.22 147 PRO A C 1
ATOM 1098 O O . PRO A 1 147 ? -36.461 10.645 24.229 1.00 39.22 147 PRO A O 1
ATOM 1101 N N . ALA A 1 148 ? -37.565 11.852 22.669 1.00 40.56 148 ALA A N 1
ATOM 1102 C CA . ALA A 1 148 ? -37.307 10.952 21.560 1.00 40.56 148 ALA A CA 1
ATOM 1103 C C . ALA A 1 148 ? -35.791 10.845 21.363 1.00 40.56 148 ALA A C 1
ATOM 1105 O O . ALA A 1 148 ? -35.110 11.844 21.132 1.00 40.56 148 ALA A O 1
ATOM 1106 N N . VAL A 1 149 ? -35.264 9.627 21.497 1.00 45.16 149 VAL A N 1
ATOM 1107 C CA . VAL A 1 149 ? -33.880 9.309 21.147 1.00 45.16 149 VAL A CA 1
ATOM 1108 C C . VAL A 1 149 ? -33.684 9.748 19.700 1.00 45.16 149 VAL A C 1
ATOM 1110 O O . VAL A 1 149 ? -34.430 9.304 18.826 1.00 45.16 149 VAL A O 1
ATOM 1113 N N . ALA A 1 150 ? -32.721 10.645 19.469 1.00 44.19 150 ALA A N 1
ATOM 1114 C CA . ALA A 1 150 ? -32.367 11.119 18.136 1.00 44.19 150 ALA A CA 1
ATOM 1115 C C . ALA A 1 150 ? -32.256 9.924 17.171 1.00 44.19 150 ALA A C 1
ATOM 1117 O O . ALA A 1 150 ? -31.734 8.877 17.581 1.00 44.19 150 ALA A O 1
ATOM 1118 N N . PRO A 1 151 ? -32.752 10.034 15.923 1.00 36.31 151 PRO A N 1
ATOM 1119 C CA . PRO A 1 151 ? -32.727 8.927 14.982 1.00 36.31 151 PRO A CA 1
ATOM 1120 C C . PRO A 1 151 ? -31.292 8.422 14.874 1.00 36.31 151 PRO A C 1
ATOM 1122 O O . PRO A 1 151 ? -30.386 9.141 14.449 1.00 36.31 151 PRO A O 1
ATOM 1125 N N . ARG A 1 152 ? -31.074 7.179 15.317 1.00 49.44 152 ARG A N 1
ATOM 1126 C CA . ARG A 1 152 ? -29.816 6.484 15.077 1.00 49.44 152 ARG A CA 1
ATOM 1127 C C . ARG A 1 152 ? -29.681 6.406 13.568 1.00 49.44 152 ARG A C 1
ATOM 1129 O O . ARG A 1 152 ? -30.453 5.701 12.926 1.00 49.44 152 ARG A O 1
ATOM 1136 N N . ILE A 1 153 ? -28.737 7.165 13.020 1.00 37.84 153 ILE A N 1
ATOM 1137 C CA . ILE A 1 153 ? -28.351 7.072 11.617 1.00 37.84 153 ILE A CA 1
ATOM 1138 C C . ILE A 1 153 ? -27.907 5.626 11.414 1.00 37.84 153 ILE A C 1
ATOM 1140 O O . ILE A 1 153 ? -26.823 5.230 11.846 1.00 37.84 153 ILE A O 1
ATOM 1144 N N . PHE A 1 154 ? -28.794 4.821 10.837 1.00 38.75 154 PHE A N 1
ATOM 1145 C CA . PHE A 1 154 ? -28.505 3.452 10.464 1.00 38.75 154 PHE A CA 1
ATOM 1146 C C . PHE A 1 154 ? -27.537 3.537 9.289 1.00 38.75 154 PHE A C 1
ATOM 1148 O O . PHE A 1 154 ? -27.936 3.727 8.143 1.00 38.75 154 PHE A O 1
ATOM 1155 N N . ARG A 1 155 ? -26.236 3.501 9.584 1.00 41.12 155 ARG A N 1
ATOM 1156 C CA . ARG A 1 155 ? -25.237 3.263 8.549 1.00 41.12 155 ARG A CA 1
ATOM 1157 C C . ARG A 1 155 ? -25.398 1.798 8.180 1.00 41.12 155 ARG A C 1
ATOM 1159 O O . ARG A 1 155 ? -25.149 0.937 9.022 1.00 41.12 155 ARG A O 1
ATOM 1166 N N . ALA A 1 156 ? -25.872 1.539 6.962 1.00 36.38 156 ALA A N 1
ATOM 1167 C CA . ALA A 1 156 ? -25.848 0.200 6.390 1.00 36.38 156 ALA A CA 1
ATOM 1168 C C . ALA A 1 156 ? -24.464 -0.433 6.648 1.00 36.38 156 ALA A C 1
ATOM 1170 O O . ALA A 1 156 ? -23.472 0.308 6.661 1.00 36.38 156 ALA A O 1
ATOM 1171 N N . PRO A 1 157 ? -24.368 -1.758 6.872 1.00 44.19 157 PRO A N 1
ATOM 1172 C CA . PRO A 1 157 ? -23.074 -2.418 6.968 1.00 44.19 157 PRO A CA 1
ATOM 1173 C C . PRO A 1 157 ? -22.257 -2.006 5.747 1.00 44.19 157 PRO A C 1
ATOM 1175 O O . PRO A 1 157 ? -22.712 -2.222 4.623 1.00 44.19 157 PRO A O 1
ATOM 1178 N N . THR A 1 158 ? -21.112 -1.354 5.957 1.00 55.19 158 THR A N 1
ATOM 1179 C CA . THR A 1 158 ? -20.279 -0.901 4.845 1.00 55.19 158 THR A CA 1
ATOM 1180 C C . THR A 1 158 ? -19.818 -2.149 4.106 1.00 55.19 158 THR A C 1
ATOM 1182 O O . THR A 1 158 ? -18.952 -2.882 4.596 1.00 55.19 158 THR A O 1
ATOM 1185 N N . ARG A 1 159 ? -20.455 -2.448 2.969 1.00 62.88 159 ARG A N 1
ATOM 1186 C CA . ARG A 1 159 ? -19.943 -3.446 2.040 1.00 62.88 159 ARG A CA 1
ATOM 1187 C C . ARG A 1 159 ? -18.565 -2.956 1.611 1.00 62.88 159 ARG A C 1
ATOM 1189 O O . ARG A 1 159 ? -18.328 -1.766 1.436 1.00 62.88 159 ARG A O 1
ATOM 1196 N N . ASN A 1 160 ? -17.618 -3.876 1.621 1.00 81.12 160 ASN A N 1
ATOM 1197 C CA . ASN A 1 160 ? -16.262 -3.621 1.166 1.00 81.12 160 ASN A CA 1
ATOM 1198 C C . ASN A 1 160 ? -15.794 -4.854 0.403 1.00 81.12 160 ASN A C 1
ATOM 1200 O O . ASN A 1 160 ? -14.788 -5.483 0.737 1.00 81.12 160 ASN A O 1
ATOM 1204 N N . GLU A 1 161 ? -16.641 -5.257 -0.540 1.00 87.62 161 GLU A N 1
ATOM 1205 C CA . GLU A 1 161 ? -16.376 -6.367 -1.439 1.00 87.62 161 GLU A CA 1
ATOM 1206 C C . GLU A 1 161 ? -15.233 -5.986 -2.379 1.00 87.62 161 GLU A C 1
ATOM 1208 O O . GLU A 1 161 ? -14.974 -4.808 -2.630 1.00 87.62 161 GLU A O 1
ATOM 1213 N N . VAL A 1 162 ? -14.510 -6.990 -2.864 1.00 92.44 162 VAL A N 1
ATOM 1214 C CA . VAL A 1 162 ? -13.471 -6.783 -3.872 1.00 92.44 162 VAL A CA 1
ATOM 1215 C C . VAL A 1 162 ? -14.160 -6.776 -5.225 1.00 92.44 162 VAL A C 1
ATOM 1217 O O . VAL A 1 162 ? -14.655 -7.813 -5.663 1.00 92.44 162 VAL A O 1
ATOM 1220 N N . LEU A 1 163 ? -14.213 -5.608 -5.855 1.00 93.75 163 LEU A N 1
ATOM 1221 C CA . LEU A 1 163 ? -14.950 -5.373 -7.091 1.00 93.75 163 LEU A CA 1
ATOM 1222 C C . LEU A 1 163 ? -14.006 -4.864 -8.188 1.00 93.75 163 LEU A C 1
ATOM 1224 O O . LEU A 1 163 ? -12.966 -4.270 -7.874 1.00 93.75 163 LEU A O 1
ATOM 1228 N N . PRO A 1 164 ? -14.345 -5.084 -9.470 1.00 95.56 164 PRO A N 1
ATOM 1229 C CA . PRO A 1 164 ? -13.628 -4.453 -10.566 1.00 95.56 164 PRO A CA 1
ATOM 1230 C C . PRO A 1 164 ? -13.732 -2.928 -10.455 1.00 95.56 164 PRO A C 1
ATOM 1232 O O . PRO A 1 164 ? -14.817 -2.370 -10.283 1.00 95.56 164 PRO A O 1
ATOM 1235 N N . VAL A 1 165 ? -12.599 -2.243 -10.585 1.00 95.56 165 VAL A N 1
ATOM 1236 C CA . VAL A 1 165 ? -12.540 -0.784 -10.677 1.00 95.56 165 VAL A CA 1
ATOM 1237 C C . VAL A 1 165 ? -12.865 -0.391 -12.114 1.00 95.56 165 VAL A C 1
ATOM 1239 O O . VAL A 1 165 ? -11.987 -0.355 -12.974 1.00 95.56 165 VAL A O 1
ATOM 1242 N N . GLY A 1 166 ? -14.149 -0.147 -12.374 1.00 93.06 166 GLY A N 1
ATOM 1243 C CA . GLY A 1 166 ? -14.641 0.246 -13.692 1.00 93.06 166 GLY A CA 1
ATOM 1244 C C . GLY A 1 166 ? -14.111 1.611 -14.140 1.00 93.06 166 GLY A C 1
ATOM 1245 O O . GLY A 1 166 ? -14.060 2.562 -13.358 1.00 93.06 166 GLY A O 1
ATOM 1246 N N . TYR A 1 167 ? -13.740 1.699 -15.415 1.00 95.62 167 TYR A N 1
ATOM 1247 C CA . TYR A 1 167 ? -13.388 2.936 -16.105 1.00 95.62 167 TYR A CA 1
ATOM 1248 C C . TYR A 1 167 ? -13.822 2.858 -17.569 1.00 95.62 167 TYR A C 1
ATOM 1250 O O . TYR A 1 167 ? -13.935 1.773 -18.140 1.00 95.62 167 TYR A O 1
ATOM 1258 N N . GLN A 1 168 ? -14.046 4.018 -18.176 1.00 96.62 168 GLN A N 1
ATOM 1259 C CA . GLN A 1 168 ? -14.298 4.149 -19.607 1.00 96.62 168 GLN A CA 1
ATOM 1260 C C . GLN A 1 168 ? -12.975 4.409 -20.330 1.00 96.62 168 GLN A C 1
ATOM 1262 O O . GLN A 1 168 ? -12.171 5.217 -19.865 1.00 96.62 168 GLN A O 1
ATOM 1267 N N . VAL A 1 169 ? -12.746 3.730 -21.454 1.00 97.06 169 VAL A N 1
ATOM 1268 C CA . VAL A 1 169 ? -11.595 3.970 -22.337 1.00 97.06 169 VAL A CA 1
ATOM 1269 C C . VAL A 1 169 ? -11.946 5.058 -23.348 1.00 97.06 169 VAL A C 1
ATOM 1271 O O . VAL A 1 169 ? -13.037 5.061 -23.913 1.00 97.06 169 VAL A O 1
ATOM 1274 N N . LEU A 1 170 ? -11.004 5.965 -23.595 1.00 96.44 170 LEU A N 1
ATOM 1275 C CA . LEU A 1 170 ? -11.116 7.025 -24.587 1.00 96.44 170 LEU A CA 1
ATOM 1276 C C . LEU A 1 170 ? -10.328 6.667 -25.858 1.00 96.44 170 LEU A C 1
ATOM 1278 O O . LEU A 1 170 ? -9.090 6.665 -25.870 1.00 96.44 170 LEU A O 1
ATOM 1282 N N . GLU A 1 171 ? -11.054 6.420 -26.950 1.00 95.12 171 GLU A N 1
ATOM 1283 C CA . GLU A 1 171 ? -10.476 6.199 -28.287 1.00 95.12 171 GLU A CA 1
ATOM 1284 C C . GLU A 1 171 ? -9.732 7.440 -28.797 1.00 95.12 171 GLU A C 1
ATOM 1286 O O . GLU A 1 171 ? -8.623 7.354 -29.332 1.00 95.12 171 GLU A O 1
ATOM 1291 N N . THR A 1 172 ? -10.301 8.620 -28.557 1.00 95.38 172 THR A N 1
ATOM 1292 C CA . THR A 1 172 ? -9.622 9.905 -28.740 1.00 95.38 172 THR A CA 1
ATOM 1293 C C . THR A 1 172 ? -9.079 10.375 -27.391 1.00 95.38 172 THR A C 1
ATOM 1295 O O . THR A 1 172 ? -9.862 10.457 -26.447 1.00 95.38 172 THR A O 1
ATOM 1298 N N . PRO A 1 173 ? -7.774 10.690 -27.264 1.00 95.12 173 PRO A N 1
ATOM 1299 C CA . PRO A 1 173 ? -7.215 11.162 -26.003 1.00 95.12 173 PRO A CA 1
ATOM 1300 C C . PRO A 1 173 ? -7.952 12.377 -25.436 1.00 95.12 173 PRO A C 1
ATOM 1302 O O . PRO A 1 173 ? -8.400 13.247 -26.184 1.00 95.12 173 PRO A O 1
ATOM 1305 N N . ALA A 1 174 ? -8.025 12.460 -24.107 1.00 92.81 174 ALA A N 1
ATOM 1306 C CA . ALA A 1 174 ? -8.618 13.600 -23.422 1.00 92.81 174 ALA A CA 1
ATOM 1307 C C . ALA A 1 174 ? -7.921 14.918 -23.837 1.00 92.81 174 ALA A C 1
ATOM 1309 O O . ALA A 1 174 ? -6.685 14.957 -23.893 1.00 92.81 174 ALA A O 1
ATOM 1310 N N . PRO A 1 175 ? -8.676 16.005 -24.078 1.00 91.25 175 PRO A N 1
ATOM 1311 C CA . PRO A 1 175 ? -8.161 17.245 -24.666 1.00 91.25 175 PRO A CA 1
ATOM 1312 C C . PRO A 1 175 ? -7.166 17.952 -23.747 1.00 91.25 175 PRO A C 1
ATOM 1314 O O . PRO A 1 175 ? -7.474 18.138 -22.574 1.00 91.25 175 PRO A O 1
ATOM 1317 N N . ILE A 1 176 ? -5.999 18.356 -24.274 1.00 88.44 176 ILE A N 1
ATOM 1318 C CA . ILE A 1 176 ? -4.921 19.041 -23.528 1.00 88.44 176 ILE A CA 1
ATOM 1319 C C . ILE A 1 176 ? -5.466 20.250 -22.762 1.00 88.44 176 ILE A C 1
ATOM 1321 O O . ILE A 1 176 ? -6.281 21.010 -23.274 1.00 88.44 176 ILE A O 1
ATOM 1325 N N . ALA A 1 177 ? -5.058 20.358 -21.493 1.00 84.56 177 ALA A N 1
ATOM 1326 C CA . ALA A 1 177 ? -5.530 21.410 -20.605 1.00 84.56 177 ALA A CA 1
ATOM 1327 C C . ALA A 1 177 ? -4.787 22.703 -20.939 1.00 84.56 177 ALA A C 1
ATOM 1329 O O . ALA A 1 177 ? -3.751 22.672 -21.603 1.00 84.56 177 ALA A O 1
ATOM 1330 N N . GLU A 1 178 ? -5.305 23.832 -20.468 1.00 88.50 178 GLU A N 1
ATOM 1331 C CA . GLU A 1 178 ? -4.636 25.109 -20.673 1.00 88.50 178 GLU A CA 1
ATOM 1332 C C . GLU A 1 178 ? -3.217 25.075 -20.088 1.00 88.50 178 GLU A C 1
ATOM 1334 O O . GLU A 1 178 ? -2.993 24.673 -18.942 1.00 88.50 178 GLU A O 1
ATOM 1339 N N . GLN A 1 179 ? -2.249 25.457 -20.917 1.00 88.19 179 GLN A N 1
ATOM 1340 C CA . GLN A 1 179 ? -0.843 25.470 -20.554 1.00 88.19 179 GLN A CA 1
ATOM 1341 C C . GLN A 1 179 ? -0.539 26.644 -19.631 1.00 88.19 179 GLN A C 1
ATOM 1343 O O . GLN A 1 179 ? -0.836 27.794 -19.947 1.00 88.19 179 GLN A O 1
ATOM 1348 N N . VAL A 1 180 ? 0.148 26.358 -18.525 1.00 84.44 180 VAL A N 1
ATOM 1349 C CA . VAL A 1 180 ? 0.641 27.373 -17.593 1.00 84.44 180 VAL A CA 1
ATOM 1350 C C . VAL A 1 180 ? 2.164 27.281 -17.545 1.00 84.44 180 VAL A C 1
ATOM 1352 O O . VAL A 1 180 ? 2.746 26.396 -16.915 1.00 84.44 180 VAL A O 1
ATOM 1355 N N . GLY A 1 181 ? 2.837 28.193 -18.249 1.00 88.19 181 GLY A N 1
ATOM 1356 C CA . GLY A 1 181 ? 4.294 28.160 -18.392 1.00 88.19 181 GLY A CA 1
ATOM 1357 C C . GLY A 1 181 ? 4.754 26.911 -19.148 1.00 88.19 181 GLY A C 1
ATOM 1358 O O . GLY A 1 181 ? 4.358 26.707 -20.288 1.00 88.19 181 GLY A O 1
ATOM 1359 N N . VAL A 1 182 ? 5.591 26.072 -18.532 1.00 87.94 182 VAL A N 1
ATOM 1360 C CA . VAL A 1 182 ? 6.086 24.806 -19.125 1.00 87.94 182 VAL A CA 1
ATOM 1361 C C . VAL A 1 182 ? 5.310 23.567 -18.660 1.00 87.94 182 VAL A C 1
ATOM 1363 O O . VAL A 1 182 ? 5.714 22.436 -18.946 1.00 87.94 182 VAL A O 1
ATOM 1366 N N . TYR A 1 183 ? 4.209 23.773 -17.937 1.00 89.62 183 TYR A N 1
ATOM 1367 C CA . TYR A 1 183 ? 3.434 22.716 -17.302 1.00 89.62 183 TYR A CA 1
ATOM 1368 C C . TYR A 1 183 ? 1.991 22.670 -17.806 1.00 89.62 183 TYR A C 1
ATOM 1370 O O . TYR A 1 183 ? 1.409 23.681 -18.206 1.00 89.62 183 TYR A O 1
ATOM 1378 N N . LEU A 1 184 ? 1.417 21.473 -17.736 1.00 90.69 184 LEU A N 1
ATOM 1379 C CA . LEU A 1 184 ? 0.012 21.175 -17.972 1.00 90.69 184 LEU A CA 1
ATOM 1380 C C . LEU A 1 184 ? -0.589 20.600 -16.683 1.00 90.69 184 LEU A C 1
ATOM 1382 O O . LEU A 1 184 ? 0.068 19.774 -16.043 1.00 90.69 184 LEU A O 1
ATOM 1386 N N . PRO A 1 185 ? -1.819 20.977 -16.297 1.00 91.19 185 PRO A N 1
ATOM 1387 C CA . PRO A 1 185 ? -2.575 20.233 -15.295 1.00 91.19 185 PRO A CA 1
ATOM 1388 C C . PRO A 1 185 ? -2.674 18.755 -15.689 1.00 91.19 185 PRO A C 1
ATOM 1390 O O . PRO A 1 185 ? -3.130 18.433 -16.788 1.00 91.19 185 PRO A O 1
ATOM 1393 N N . TYR A 1 186 ? -2.232 17.866 -14.800 1.00 91.25 186 TYR A N 1
ATOM 1394 C CA . TYR A 1 186 ? -2.200 16.435 -15.082 1.00 91.25 186 TYR A CA 1
ATOM 1395 C C . TYR A 1 186 ? -3.610 15.854 -15.115 1.00 91.25 186 TYR A C 1
ATOM 1397 O O . TYR A 1 186 ? -4.431 16.127 -14.235 1.00 91.25 186 TYR A O 1
ATOM 1405 N N . ARG A 1 187 ? -3.858 14.970 -16.081 1.00 88.69 187 ARG A N 1
ATOM 1406 C CA . ARG A 1 187 ? -5.049 14.122 -16.110 1.00 88.69 187 ARG A CA 1
ATOM 1407 C C . ARG A 1 187 ? -4.763 12.801 -16.827 1.00 88.69 187 ARG A C 1
ATOM 1409 O O . ARG A 1 187 ? -3.938 12.778 -17.742 1.00 88.69 187 ARG A O 1
ATOM 1416 N N . PRO A 1 188 ? -5.523 11.742 -16.518 1.00 92.88 188 PRO A N 1
ATOM 1417 C CA . PRO A 1 188 ? -5.524 10.549 -17.345 1.00 92.88 188 PRO A CA 1
ATOM 1418 C C . PRO A 1 188 ? -5.901 10.870 -18.797 1.00 92.88 188 PRO A C 1
ATOM 1420 O O . PRO A 1 188 ? -6.934 11.487 -19.068 1.00 92.88 188 PRO A O 1
ATOM 1423 N N . SER A 1 189 ? -5.065 10.458 -19.751 1.00 94.44 189 SER A N 1
ATOM 1424 C CA . SER A 1 189 ? -5.266 10.791 -21.174 1.00 94.44 189 SER A CA 1
ATOM 1425 C C . SER A 1 189 ? -6.173 9.804 -21.911 1.00 94.44 189 SER A C 1
ATOM 1427 O O . SER A 1 189 ? -6.750 10.158 -22.937 1.00 94.44 189 SER A O 1
ATOM 1429 N N . ARG A 1 190 ? -6.316 8.574 -21.401 1.00 96.62 190 ARG A N 1
ATOM 1430 C CA . ARG A 1 190 ? -7.033 7.467 -22.067 1.00 96.62 190 ARG A CA 1
ATOM 1431 C C . ARG A 1 190 ? -8.161 6.848 -21.265 1.00 96.62 190 ARG A C 1
ATOM 1433 O O . ARG A 1 190 ? -8.856 5.995 -21.806 1.00 96.62 190 ARG A O 1
ATOM 1440 N N . ILE A 1 191 ? -8.320 7.211 -19.999 1.00 96.12 191 ILE A N 1
ATOM 1441 C CA . ILE A 1 191 ? -9.294 6.567 -19.121 1.00 96.12 191 ILE A CA 1
ATOM 1442 C C . ILE A 1 191 ? -10.061 7.594 -18.301 1.00 96.12 191 ILE A C 1
ATOM 1444 O O . ILE A 1 191 ? -9.507 8.608 -17.888 1.00 96.12 191 ILE A O 1
ATOM 1448 N N . VAL A 1 192 ? -11.333 7.310 -18.038 1.00 95.25 192 VAL A N 1
ATOM 1449 C CA . VAL A 1 192 ? -12.185 8.111 -17.154 1.00 95.25 192 VAL A CA 1
ATOM 1450 C C . VAL A 1 192 ? -12.806 7.191 -16.117 1.00 95.25 192 VAL A C 1
ATOM 1452 O O . VAL A 1 192 ? -13.499 6.232 -16.452 1.00 95.25 192 VAL A O 1
ATOM 1455 N N . PHE A 1 193 ? -12.555 7.485 -14.846 1.00 93.25 193 PHE A N 1
ATOM 1456 C CA . PHE A 1 193 ? -13.207 6.809 -13.731 1.00 93.25 193 PHE A CA 1
ATOM 1457 C C . PHE A 1 193 ? -14.467 7.583 -13.345 1.00 93.25 193 PHE A C 1
ATOM 1459 O O . PHE A 1 193 ? -14.386 8.774 -13.064 1.00 93.25 193 PHE A O 1
ATOM 1466 N N . GLU A 1 194 ? -15.616 6.913 -13.272 1.00 84.81 194 GLU A N 1
ATOM 1467 C CA . GLU A 1 194 ? -16.877 7.568 -12.885 1.00 84.81 194 GLU A CA 1
ATOM 1468 C C . GLU A 1 194 ? -16.914 7.928 -11.393 1.00 84.81 194 GLU A C 1
ATOM 1470 O O . GLU A 1 194 ? -17.416 8.981 -11.009 1.00 84.81 194 GLU A O 1
ATOM 1475 N N . ALA A 1 195 ? -16.377 7.049 -10.541 1.00 82.62 195 ALA A N 1
ATOM 1476 C CA . ALA A 1 195 ? -16.484 7.168 -9.086 1.00 82.62 195 ALA A CA 1
ATOM 1477 C C . ALA A 1 195 ? -15.213 7.698 -8.398 1.00 82.62 195 ALA A C 1
ATOM 1479 O O . ALA A 1 195 ? -15.261 8.055 -7.219 1.00 82.62 195 ALA A O 1
ATOM 1480 N N . ALA A 1 196 ? -14.069 7.728 -9.091 1.00 88.06 196 ALA A N 1
ATOM 1481 C CA . ALA A 1 196 ? -12.815 8.157 -8.479 1.00 88.06 196 ALA A CA 1
ATOM 1482 C C . ALA A 1 196 ? -12.759 9.682 -8.335 1.00 88.06 196 ALA A C 1
ATOM 1484 O O . ALA A 1 196 ? -13.124 10.422 -9.244 1.00 88.06 196 ALA A O 1
ATOM 1485 N N . GLY A 1 197 ? -12.266 10.150 -7.188 1.00 84.81 197 GLY A N 1
ATOM 1486 C CA . GLY A 1 197 ? -12.041 11.574 -6.956 1.00 84.81 197 GLY A CA 1
ATOM 1487 C C . GLY A 1 197 ? -10.751 12.084 -7.597 1.00 84.81 197 GLY A C 1
ATOM 1488 O O . GLY A 1 197 ? -9.834 11.314 -7.893 1.00 84.81 197 GLY A O 1
ATOM 1489 N N . GLU A 1 198 ? -10.663 13.402 -7.748 1.00 87.31 198 GLU A N 1
ATOM 1490 C CA . GLU A 1 198 ? -9.422 14.084 -8.114 1.00 87.31 198 GLU A CA 1
ATOM 1491 C C . GLU A 1 198 ? -8.333 13.904 -7.048 1.00 87.31 198 GLU A C 1
ATOM 1493 O O . GLU A 1 198 ? -8.598 13.586 -5.883 1.00 87.31 198 GLU A O 1
ATOM 1498 N N . HIS A 1 199 ? -7.082 14.106 -7.458 1.00 88.31 199 HIS A N 1
ATOM 1499 C CA . HIS A 1 199 ? -5.955 14.083 -6.537 1.00 88.31 199 HIS A CA 1
ATOM 1500 C C . HIS A 1 199 ? -6.015 15.296 -5.585 1.00 88.31 199 HIS A C 1
ATOM 1502 O O . HIS A 1 199 ? -6.278 16.407 -6.040 1.00 88.31 199 HIS A O 1
ATOM 1508 N N . PRO A 1 200 ? -5.763 15.128 -4.268 1.00 83.00 200 PRO A N 1
ATOM 1509 C CA . PRO A 1 200 ? -5.902 16.212 -3.283 1.00 83.00 200 PRO A CA 1
ATOM 1510 C C . PRO A 1 200 ? -4.923 17.376 -3.491 1.00 83.00 200 PRO A C 1
ATOM 1512 O O . PRO A 1 200 ? -5.175 18.489 -3.042 1.00 83.00 200 PRO A O 1
ATOM 1515 N N . THR A 1 201 ? -3.803 17.110 -4.156 1.00 83.75 201 THR A N 1
ATOM 1516 C CA . THR A 1 201 ? -2.844 18.122 -4.612 1.00 83.75 201 THR A CA 1
ATOM 1517 C C . THR A 1 201 ? -2.993 18.313 -6.113 1.00 83.75 201 THR A C 1
ATOM 1519 O O . THR A 1 201 ? -3.067 17.313 -6.828 1.00 83.75 201 THR A O 1
ATOM 1522 N N . SER A 1 202 ? -2.941 19.556 -6.592 1.00 86.06 202 SER A N 1
ATOM 1523 C CA . SER A 1 202 ? -2.882 19.869 -8.022 1.00 86.06 202 SER A CA 1
ATOM 1524 C C . SER A 1 202 ? -1.631 19.256 -8.650 1.00 86.06 202 SER A C 1
ATOM 1526 O O . SER A 1 202 ? -0.512 19.706 -8.403 1.00 86.06 202 SER A O 1
ATOM 1528 N N . LEU A 1 203 ? -1.825 18.197 -9.432 1.00 89.81 203 LEU A N 1
ATOM 1529 C CA . LEU A 1 203 ? -0.752 17.535 -10.160 1.00 89.81 203 LEU A CA 1
ATOM 1530 C C . LEU A 1 203 ? -0.525 18.231 -11.498 1.00 89.81 203 LEU A C 1
ATOM 1532 O O . LEU A 1 203 ? -1.463 18.717 -12.131 1.00 89.81 203 LEU A O 1
ATOM 1536 N N . VAL A 1 204 ? 0.730 18.248 -11.930 1.00 91.75 204 VAL A N 1
ATOM 1537 C CA . VAL A 1 204 ? 1.134 18.793 -13.223 1.00 91.75 204 VAL A CA 1
ATOM 1538 C C . VAL A 1 204 ? 2.102 17.850 -13.916 1.00 91.75 204 VAL A C 1
ATOM 1540 O O . VAL A 1 204 ? 2.821 17.090 -13.266 1.00 91.75 204 VAL A O 1
ATOM 1543 N N . GLU A 1 205 ? 2.150 17.943 -15.235 1.00 90.75 205 GLU A N 1
ATOM 1544 C CA . GLU A 1 205 ? 3.144 17.289 -16.078 1.00 90.75 205 GLU A CA 1
ATOM 1545 C C . GLU A 1 205 ? 3.789 18.293 -17.034 1.00 90.75 205 GLU A C 1
ATOM 1547 O O . GLU A 1 205 ? 3.282 19.396 -17.241 1.00 90.75 205 GLU A O 1
ATOM 1552 N N . SER A 1 206 ? 4.939 17.935 -17.606 1.00 91.00 206 SER A N 1
ATOM 1553 C CA . SER A 1 206 ? 5.563 18.769 -18.638 1.00 91.00 206 SER A CA 1
ATOM 1554 C C . SER A 1 206 ? 4.748 18.734 -19.932 1.00 91.00 206 SER A C 1
ATOM 1556 O O . SER A 1 206 ? 4.143 17.714 -20.263 1.00 91.00 206 SER A O 1
ATOM 1558 N N . VAL A 1 207 ? 4.804 19.815 -20.714 1.00 89.94 207 VAL A N 1
ATOM 1559 C CA . VAL A 1 207 ? 4.168 19.865 -22.046 1.00 89.94 207 VAL A CA 1
ATOM 1560 C C . VAL A 1 207 ? 4.631 18.711 -22.943 1.00 89.94 207 VAL A C 1
ATOM 1562 O O . VAL A 1 207 ? 3.823 18.120 -23.654 1.00 89.94 207 VAL A O 1
ATOM 1565 N N . ALA A 1 208 ? 5.914 18.339 -22.870 1.00 88.06 208 ALA A N 1
ATOM 1566 C CA . ALA A 1 208 ? 6.459 17.219 -23.635 1.00 88.06 208 ALA A CA 1
ATOM 1567 C C . ALA A 1 208 ? 5.779 15.887 -23.275 1.00 88.06 208 ALA A C 1
ATOM 1569 O O . ALA A 1 208 ? 5.400 15.137 -24.172 1.00 88.06 208 ALA A O 1
ATOM 1570 N N . MET A 1 209 ? 5.571 15.615 -21.983 1.00 88.19 209 MET A N 1
ATOM 1571 C CA . MET A 1 209 ? 4.884 14.399 -21.530 1.00 88.19 209 MET A CA 1
ATOM 1572 C C . MET A 1 209 ? 3.406 14.401 -21.927 1.00 88.19 209 MET A C 1
ATOM 1574 O O . MET A 1 209 ? 2.955 13.446 -22.552 1.00 88.19 209 MET A O 1
ATOM 1578 N N . GLY A 1 210 ? 2.690 15.500 -21.671 1.00 88.12 210 GLY A N 1
ATOM 1579 C CA . GLY A 1 210 ? 1.257 15.595 -21.971 1.00 88.12 210 GLY A CA 1
ATOM 1580 C C . GLY A 1 210 ? 0.919 15.599 -23.468 1.00 88.12 210 GLY A C 1
ATOM 1581 O O . GLY A 1 210 ? -0.238 15.402 -23.838 1.00 88.12 210 GLY A O 1
ATOM 1582 N N . SER A 1 211 ? 1.911 15.803 -24.345 1.00 88.12 211 SER A N 1
ATOM 1583 C CA . SER A 1 211 ? 1.742 15.715 -25.803 1.00 88.12 211 SER A CA 1
ATOM 1584 C C . SER A 1 211 ? 1.649 14.278 -26.329 1.00 88.12 211 SER A C 1
ATOM 1586 O O . SER A 1 211 ? 1.173 14.060 -27.445 1.00 88.12 211 SER A O 1
ATOM 1588 N N . ILE A 1 212 ? 2.082 13.295 -25.534 1.00 90.75 212 ILE A N 1
ATOM 1589 C CA . ILE A 1 212 ? 2.069 11.884 -25.909 1.00 90.75 212 ILE A CA 1
ATOM 1590 C C . ILE A 1 212 ? 0.966 11.190 -25.110 1.00 90.75 212 ILE A C 1
ATOM 1592 O O . ILE A 1 212 ? 1.084 11.050 -23.892 1.00 90.75 212 ILE A O 1
ATOM 1596 N N . PRO A 1 213 ? -0.111 10.719 -25.761 1.00 91.38 213 PRO A N 1
ATOM 1597 C CA . PRO A 1 213 ? -1.150 10.000 -25.051 1.00 91.38 213 PRO A CA 1
ATOM 1598 C C . PRO A 1 213 ? -0.621 8.653 -24.559 1.00 91.38 213 PRO A C 1
ATOM 1600 O O . PRO A 1 213 ? 0.158 7.977 -25.237 1.00 91.38 213 PRO A O 1
ATOM 1603 N N . ALA A 1 214 ? -1.117 8.225 -23.403 1.00 93.62 214 ALA A N 1
ATOM 1604 C CA . ALA A 1 214 ? -0.876 6.881 -22.912 1.00 93.62 214 ALA A CA 1
ATOM 1605 C C . ALA A 1 214 ? -1.452 5.831 -23.899 1.00 93.62 214 ALA A C 1
ATOM 1607 O O . ALA A 1 214 ? -2.332 6.151 -24.716 1.00 93.62 214 ALA A O 1
ATOM 1608 N N . PRO A 1 215 ? -0.959 4.577 -23.880 1.00 94.06 215 PRO A N 1
ATOM 1609 C CA . PRO A 1 215 ? -1.560 3.501 -24.666 1.00 94.06 215 PRO A CA 1
ATOM 1610 C C . PRO A 1 215 ? -2.970 3.182 -24.154 1.00 94.06 215 PRO A C 1
ATOM 1612 O O . PRO A 1 215 ? -3.286 3.462 -23.007 1.00 94.06 215 PRO A O 1
ATOM 1615 N N . ILE A 1 216 ? -3.821 2.562 -24.971 1.00 96.75 216 ILE A N 1
ATOM 1616 C CA . ILE A 1 216 ? -5.129 2.087 -24.496 1.00 96.75 216 ILE A CA 1
ATOM 1617 C C . ILE A 1 216 ? -4.909 0.879 -23.565 1.00 96.75 216 ILE A C 1
ATOM 1619 O O . ILE A 1 216 ? -4.367 -0.135 -24.020 1.00 96.75 216 ILE A O 1
ATOM 1623 N N . PRO A 1 217 ? -5.285 0.957 -22.273 1.00 96.81 217 PRO A N 1
ATOM 1624 C CA . PRO A 1 217 ? -5.082 -0.146 -21.349 1.00 96.81 217 PRO A CA 1
ATOM 1625 C C . PRO A 1 217 ? -6.165 -1.220 -21.502 1.00 96.81 217 PRO A C 1
ATOM 1627 O O . PRO A 1 217 ? -7.250 -0.983 -22.023 1.00 96.81 217 PRO A O 1
ATOM 1630 N N . SER A 1 218 ? -5.863 -2.413 -20.994 1.00 95.12 218 SER A N 1
ATOM 1631 C CA . SER A 1 218 ? -6.775 -3.569 -20.972 1.00 95.12 218 SER A CA 1
ATOM 1632 C C . SER A 1 218 ? -6.964 -4.183 -19.582 1.00 95.12 218 SER A C 1
ATOM 1634 O O . SER A 1 218 ? -7.824 -5.041 -19.398 1.00 95.12 218 SER A O 1
ATOM 1636 N N . HIS A 1 219 ? -6.152 -3.785 -18.596 1.00 97.06 219 HIS A N 1
ATOM 1637 C CA . HIS A 1 219 ? -6.226 -4.331 -17.239 1.00 97.06 219 HIS A CA 1
ATOM 1638 C C . HIS A 1 219 ? -7.327 -3.652 -16.432 1.00 97.06 219 HIS A C 1
ATOM 1640 O O . HIS A 1 219 ? -7.408 -2.425 -16.411 1.00 97.06 219 HIS A O 1
ATOM 1646 N N . ILE A 1 220 ? -8.126 -4.443 -15.719 1.00 97.19 220 ILE A N 1
ATOM 1647 C CA . ILE A 1 220 ? -9.157 -3.955 -14.799 1.00 97.19 220 ILE A CA 1
ATOM 1648 C C . ILE A 1 220 ? -8.735 -4.336 -13.375 1.00 97.19 220 ILE A C 1
ATOM 1650 O O . ILE A 1 220 ? -8.805 -5.520 -13.017 1.00 97.19 220 ILE A O 1
ATOM 1654 N N . PRO A 1 221 ? -8.291 -3.365 -12.553 1.00 96.94 221 PRO A N 1
ATOM 1655 C CA . PRO A 1 221 ? -7.927 -3.627 -11.169 1.00 96.94 221 PRO A CA 1
ATOM 1656 C C . PRO A 1 221 ? -9.113 -4.164 -10.372 1.00 96.94 221 PRO A C 1
ATOM 1658 O O . PRO A 1 221 ? -10.250 -3.759 -10.600 1.00 96.94 221 PRO A O 1
ATOM 1661 N N . HIS A 1 222 ? -8.847 -5.039 -9.410 1.00 96.06 222 HIS A N 1
ATOM 1662 C CA . HIS A 1 222 ? -9.837 -5.537 -8.462 1.00 96.06 222 HIS A CA 1
ATOM 1663 C C . HIS A 1 222 ? -9.442 -5.097 -7.060 1.00 96.06 222 HIS A C 1
ATOM 1665 O O . HIS A 1 222 ? -8.488 -5.607 -6.473 1.00 96.06 222 HIS A O 1
ATOM 1671 N N . LEU A 1 223 ? -10.182 -4.135 -6.516 1.00 95.62 223 LEU A N 1
ATOM 1672 C CA . LEU A 1 223 ? -9.875 -3.504 -5.236 1.00 95.62 223 LEU A CA 1
ATOM 1673 C C . LEU A 1 223 ? -11.103 -3.527 -4.320 1.00 95.62 223 LEU A C 1
ATOM 1675 O O . LEU A 1 223 ? -12.229 -3.666 -4.800 1.00 95.62 223 LEU A O 1
ATOM 1679 N N . PRO A 1 224 ? -10.918 -3.397 -2.993 1.00 92.88 224 PRO A N 1
ATOM 1680 C CA . PRO A 1 224 ? -12.042 -3.222 -2.086 1.00 92.88 224 PRO A CA 1
ATOM 1681 C C . PRO A 1 224 ? -12.840 -1.970 -2.468 1.00 92.88 224 PRO A C 1
ATOM 1683 O O . PRO A 1 224 ? -12.242 -0.922 -2.706 1.00 92.88 224 PRO A O 1
ATOM 1686 N N . GLU A 1 225 ? -14.168 -2.067 -2.502 1.00 89.75 225 GLU A N 1
ATOM 1687 C CA . GLU A 1 225 ? -15.093 -1.005 -2.933 1.00 89.75 225 GLU A CA 1
ATOM 1688 C C . GLU A 1 225 ? -14.762 0.371 -2.330 1.00 89.75 225 GLU A C 1
ATOM 1690 O O . GLU A 1 225 ? -14.706 1.385 -3.035 1.00 89.75 225 GLU A O 1
ATOM 1695 N N . ARG A 1 226 ? -14.442 0.400 -1.029 1.00 86.94 226 ARG A N 1
ATOM 1696 C CA . ARG A 1 226 ? -14.120 1.636 -0.306 1.00 86.94 226 ARG A CA 1
ATOM 1697 C C . ARG A 1 226 ? -12.887 2.359 -0.839 1.00 86.94 226 ARG A C 1
ATOM 1699 O O . ARG A 1 226 ? -12.758 3.561 -0.653 1.00 86.94 226 ARG A O 1
ATOM 1706 N N . THR A 1 227 ? -11.968 1.644 -1.489 1.00 87.75 227 THR A N 1
ATOM 1707 C CA . THR A 1 227 ? -10.746 2.238 -2.039 1.00 87.75 227 THR A CA 1
ATOM 1708 C C . THR A 1 227 ? -11.073 3.336 -3.047 1.00 87.75 227 THR A C 1
ATOM 1710 O O . THR A 1 227 ? -10.376 4.349 -3.088 1.00 87.75 227 THR A O 1
ATOM 1713 N N . VAL A 1 228 ? -12.164 3.158 -3.798 1.00 87.38 228 VAL A N 1
ATOM 1714 C CA . VAL A 1 228 ? -12.676 4.144 -4.752 1.00 87.38 228 VAL A CA 1
ATOM 1715 C C . VAL A 1 228 ? -13.754 5.014 -4.102 1.00 87.38 228 VAL A C 1
ATOM 1717 O O . VAL A 1 228 ? -13.638 6.237 -4.141 1.00 87.38 228 VAL A O 1
ATOM 1720 N N . SER A 1 229 ? -14.764 4.419 -3.448 1.00 84.12 229 SER A N 1
ATOM 1721 C CA . SER A 1 229 ? -15.920 5.178 -2.934 1.00 84.12 229 SER A CA 1
ATOM 1722 C C . SER A 1 229 ? -15.571 6.149 -1.798 1.00 84.12 229 SER A C 1
ATOM 1724 O O . SER A 1 229 ? -16.131 7.242 -1.729 1.00 84.12 229 SER A O 1
ATOM 1726 N N . GLU A 1 230 ? -14.596 5.804 -0.950 1.00 83.75 230 GLU A N 1
ATOM 1727 C CA . GLU A 1 230 ? -14.063 6.675 0.109 1.00 83.75 230 GLU A CA 1
ATOM 1728 C C . GLU A 1 230 ? -12.843 7.488 -0.359 1.00 83.75 230 GLU A C 1
ATOM 1730 O O . GLU A 1 230 ? -12.208 8.165 0.449 1.00 83.75 230 GLU A O 1
ATOM 1735 N N . ARG A 1 231 ? -12.509 7.445 -1.660 1.00 85.88 231 ARG A N 1
ATOM 1736 C CA . ARG A 1 231 ? -11.408 8.205 -2.279 1.00 85.88 231 ARG A CA 1
ATOM 1737 C C . ARG A 1 231 ? -10.051 7.971 -1.604 1.00 85.88 231 ARG A C 1
ATOM 1739 O O . ARG A 1 231 ? -9.250 8.891 -1.450 1.00 85.88 231 ARG A O 1
ATOM 1746 N N . LEU A 1 232 ? -9.774 6.726 -1.203 1.00 89.19 232 LEU A N 1
ATOM 1747 C CA . LEU A 1 232 ? -8.465 6.344 -0.648 1.00 89.19 232 LEU A CA 1
ATOM 1748 C C . LEU A 1 232 ? -7.357 6.393 -1.710 1.00 89.19 232 LEU A C 1
ATOM 1750 O O . LEU A 1 232 ? -6.178 6.539 -1.368 1.00 89.19 232 LEU A O 1
ATOM 1754 N N . LEU A 1 233 ? -7.762 6.262 -2.976 1.00 93.88 233 LEU A N 1
ATOM 1755 C CA . LEU A 1 233 ? -6.975 6.530 -4.170 1.00 93.88 233 LEU A CA 1
ATOM 1756 C C . LEU A 1 233 ? -7.691 7.571 -5.031 1.00 93.88 233 LEU A C 1
ATOM 1758 O O . LEU A 1 233 ? -8.908 7.522 -5.214 1.00 93.88 233 LEU A O 1
ATOM 1762 N N . SER A 1 234 ? -6.909 8.490 -5.581 1.00 93.50 234 SER A N 1
ATOM 1763 C CA . SER A 1 234 ? -7.361 9.418 -6.621 1.00 93.50 234 SER A CA 1
ATOM 1764 C C . SER A 1 234 ? -7.341 8.772 -8.008 1.00 93.50 234 SER A C 1
ATOM 1766 O O . SER A 1 234 ? -6.729 7.720 -8.205 1.00 93.50 234 SER A O 1
ATOM 1768 N N . SER A 1 235 ? -7.971 9.423 -8.986 1.00 94.06 235 SER A N 1
ATOM 1769 C CA . SER A 1 235 ? -7.985 8.990 -10.388 1.00 94.06 235 SER A CA 1
ATOM 1770 C C . SER A 1 235 ? -6.580 8.782 -10.970 1.00 94.06 235 SER A C 1
ATOM 1772 O O . SER A 1 235 ? -6.337 7.750 -11.590 1.00 94.06 235 SER A O 1
ATOM 1774 N N . SER A 1 236 ? -5.633 9.689 -10.704 1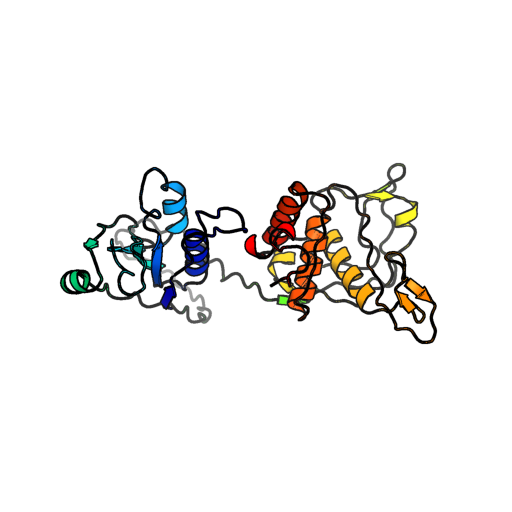.00 93.75 236 SER A N 1
ATOM 1775 C CA . SER A 1 236 ? -4.238 9.565 -11.160 1.00 93.75 236 SER A CA 1
ATOM 1776 C C . SER A 1 236 ? -3.507 8.382 -10.521 1.00 93.75 236 SER A C 1
ATOM 1778 O O . SER A 1 236 ? -2.722 7.691 -11.165 1.00 93.75 236 SER A O 1
ATOM 1780 N N . GLN A 1 237 ? -3.789 8.089 -9.252 1.00 96.44 237 GLN A N 1
ATOM 1781 C CA . GLN A 1 237 ? -3.187 6.944 -8.570 1.00 96.44 237 GLN A CA 1
ATOM 1782 C C . GLN A 1 237 ? -3.795 5.618 -9.039 1.00 96.44 237 GLN A C 1
ATOM 1784 O O . GLN A 1 237 ? -3.074 4.629 -9.160 1.00 96.44 237 GLN A O 1
ATOM 1789 N N . LEU A 1 238 ? -5.102 5.588 -9.324 1.00 97.19 238 LEU A N 1
ATOM 1790 C CA . LEU A 1 238 ? -5.777 4.430 -9.917 1.00 97.19 238 LEU A CA 1
ATOM 1791 C C . LEU A 1 238 ? -5.294 4.160 -11.345 1.00 97.19 238 LEU A C 1
ATOM 1793 O O . LEU A 1 238 ? -5.089 3.000 -11.699 1.00 97.19 238 LEU A O 1
ATOM 1797 N N . GLU A 1 239 ? -5.047 5.207 -12.135 1.00 97.00 239 GLU A N 1
ATOM 1798 C CA . GLU A 1 239 ? -4.441 5.095 -13.464 1.00 97.00 239 GLU A CA 1
ATOM 1799 C C . GLU A 1 239 ? -3.103 4.346 -13.413 1.00 97.00 239 GLU A C 1
ATOM 1801 O O . GLU A 1 239 ? -2.853 3.455 -14.227 1.00 97.00 239 GLU A O 1
ATOM 1806 N N . THR A 1 240 ? -2.276 4.615 -12.401 1.00 97.50 240 THR A N 1
ATOM 1807 C CA . THR A 1 240 ? -1.025 3.878 -12.194 1.00 97.50 240 THR A CA 1
ATOM 1808 C C . THR A 1 240 ? -1.259 2.377 -12.003 1.00 97.50 240 THR A C 1
ATOM 1810 O O . THR A 1 240 ? -0.524 1.563 -12.562 1.00 97.50 240 THR A O 1
ATOM 1813 N N . VAL A 1 241 ? -2.291 1.986 -11.244 1.00 98.00 241 VAL A N 1
ATOM 1814 C CA . VAL A 1 241 ? -2.631 0.568 -11.025 1.00 98.00 241 VAL A CA 1
ATOM 1815 C C . VAL A 1 241 ? -3.087 -0.091 -12.329 1.00 98.00 241 VAL A C 1
ATOM 1817 O O . VAL A 1 241 ? -2.659 -1.205 -12.636 1.00 98.00 241 VAL A O 1
ATOM 1820 N N . VAL A 1 242 ? -3.903 0.614 -13.121 1.00 98.25 242 VAL A N 1
ATOM 1821 C CA . VAL A 1 242 ? -4.353 0.165 -14.448 1.00 98.25 242 VAL A CA 1
ATOM 1822 C C . VAL A 1 242 ? -3.155 -0.100 -15.364 1.00 98.25 242 VAL A C 1
ATOM 1824 O O . VAL A 1 242 ? -3.032 -1.201 -15.907 1.00 98.25 242 VAL A O 1
ATOM 1827 N N . TYR A 1 243 ? -2.237 0.859 -15.507 1.00 98.06 243 TYR A N 1
ATOM 1828 C CA . TYR A 1 243 ? -1.107 0.708 -16.427 1.00 98.06 243 TYR A CA 1
ATOM 1829 C C . TYR A 1 243 ? -0.035 -0.262 -15.946 1.00 98.06 243 TYR A C 1
ATOM 1831 O O . TYR A 1 243 ? 0.530 -0.978 -16.775 1.00 98.06 243 TYR A O 1
ATOM 1839 N N . ALA A 1 244 ? 0.218 -0.348 -14.639 1.00 97.81 244 ALA A N 1
ATOM 1840 C CA . ALA A 1 244 ? 1.112 -1.365 -14.097 1.00 97.81 244 ALA A CA 1
ATOM 1841 C C . ALA A 1 244 ? 0.585 -2.772 -14.418 1.00 97.81 244 ALA A C 1
ATOM 1843 O O . ALA A 1 244 ? 1.310 -3.595 -14.979 1.00 97.81 244 ALA A O 1
ATOM 1844 N N . GLY A 1 245 ? -0.703 -3.022 -14.157 1.00 97.06 245 GLY A N 1
ATOM 1845 C CA . GLY A 1 245 ? -1.343 -4.285 -14.511 1.00 97.06 245 GLY A CA 1
ATOM 1846 C C . GLY A 1 245 ? -1.328 -4.561 -16.015 1.00 97.06 245 GLY A C 1
ATOM 1847 O O . GLY A 1 245 ? -0.972 -5.666 -16.424 1.00 97.06 245 GLY A O 1
ATOM 1848 N N . HIS A 1 246 ? -1.619 -3.554 -16.846 1.00 97.00 246 HIS A N 1
ATOM 1849 C CA . HIS A 1 246 ? -1.572 -3.680 -18.305 1.00 97.00 246 HIS A CA 1
ATOM 1850 C C . HIS A 1 246 ? -0.168 -4.047 -18.805 1.00 97.00 246 HIS A C 1
ATOM 1852 O O . HIS A 1 246 ? -0.035 -4.977 -19.602 1.00 97.00 246 HIS A O 1
ATOM 1858 N N . ALA A 1 247 ? 0.887 -3.398 -18.300 1.00 96.38 247 ALA A N 1
ATOM 1859 C CA . ALA A 1 247 ? 2.268 -3.709 -18.667 1.00 96.38 247 ALA A CA 1
ATOM 1860 C C . ALA A 1 247 ? 2.613 -5.185 -18.402 1.00 96.38 247 ALA A C 1
ATOM 1862 O O . ALA A 1 247 ? 3.228 -5.842 -19.241 1.00 96.38 247 ALA A O 1
ATOM 1863 N N . TRP A 1 248 ? 2.146 -5.753 -17.287 1.00 94.56 248 TRP A N 1
ATOM 1864 C CA . TRP A 1 248 ? 2.420 -7.146 -16.916 1.00 94.56 248 TRP A CA 1
ATOM 1865 C C . TRP A 1 248 ? 1.659 -8.199 -17.722 1.00 94.56 248 TRP A C 1
ATOM 1867 O O . TRP A 1 248 ? 2.023 -9.382 -17.689 1.00 94.56 248 TRP A O 1
ATOM 1877 N N . THR A 1 249 ? 0.647 -7.791 -18.489 1.00 93.38 249 THR A N 1
ATOM 1878 C CA . THR A 1 249 ? 0.019 -8.665 -19.492 1.00 93.38 249 THR A CA 1
ATOM 1879 C C . THR A 1 249 ? 0.918 -8.891 -20.710 1.00 93.38 249 THR A C 1
ATOM 1881 O O . THR A 1 249 ? 0.694 -9.831 -21.468 1.00 93.38 249 THR A O 1
ATOM 1884 N N . GLN A 1 250 ? 1.967 -8.081 -20.873 1.00 95.00 250 GLN A N 1
ATOM 1885 C CA . GLN A 1 250 ? 2.844 -8.081 -22.037 1.00 95.00 250 GLN A CA 1
ATOM 1886 C C . GLN A 1 250 ? 4.241 -8.612 -21.700 1.00 95.00 250 GLN A C 1
ATOM 1888 O O . GLN A 1 250 ? 4.739 -8.492 -20.576 1.00 95.00 250 GLN A O 1
ATOM 1893 N N . PHE A 1 251 ? 4.905 -9.155 -22.717 1.00 95.88 251 PHE A N 1
ATOM 1894 C CA . PHE A 1 251 ? 6.304 -9.566 -22.650 1.00 95.88 251 PHE A CA 1
ATOM 1895 C C . PHE A 1 251 ? 7.207 -8.542 -23.344 1.00 95.88 251 PHE A C 1
ATOM 1897 O O . PHE A 1 251 ? 6.790 -7.845 -24.273 1.00 95.88 251 PHE A O 1
ATOM 1904 N N . ILE A 1 252 ? 8.444 -8.431 -22.865 1.00 94.44 252 ILE A N 1
ATOM 1905 C CA . ILE A 1 252 ? 9.525 -7.745 -23.570 1.00 94.44 252 ILE A CA 1
ATOM 1906 C C . ILE A 1 252 ? 9.808 -8.557 -24.847 1.00 94.44 252 ILE A C 1
ATOM 1908 O O . ILE A 1 252 ? 9.951 -9.778 -24.745 1.00 94.44 252 ILE A O 1
ATOM 1912 N N . PRO A 1 253 ? 9.862 -7.933 -26.039 1.00 94.69 253 PRO A N 1
ATOM 1913 C CA . PRO A 1 253 ? 10.164 -8.648 -27.275 1.00 94.69 253 PRO A CA 1
ATOM 1914 C C . PRO A 1 253 ? 11.538 -9.324 -27.217 1.00 94.69 253 PRO A C 1
ATOM 1916 O O . PRO A 1 253 ? 12.531 -8.665 -26.921 1.00 94.69 253 PRO A O 1
ATOM 1919 N N . GLY A 1 254 ? 11.590 -10.620 -27.529 1.00 95.50 254 GLY A N 1
ATOM 1920 C CA . GLY A 1 254 ? 12.820 -11.413 -27.541 1.00 95.50 254 GLY A CA 1
ATOM 1921 C C . GLY A 1 254 ? 12.902 -12.467 -26.435 1.00 95.50 254 GLY A C 1
ATOM 1922 O O . GLY A 1 254 ? 11.974 -12.661 -25.645 1.00 95.50 254 GLY A O 1
ATOM 1923 N N . MET A 1 255 ? 14.033 -13.167 -26.425 1.00 97.56 255 MET A N 1
ATOM 1924 C CA . MET A 1 255 ? 14.394 -14.201 -25.457 1.00 97.56 255 MET A CA 1
ATOM 1925 C C . MET A 1 255 ? 15.675 -13.765 -24.756 1.00 97.56 255 MET A C 1
ATOM 1927 O O . MET A 1 255 ? 16.546 -13.170 -25.391 1.00 97.56 255 MET A O 1
ATOM 1931 N N . PHE A 1 256 ? 15.757 -14.004 -23.448 1.00 96.94 256 PHE A N 1
ATOM 1932 C CA . PHE A 1 256 ? 16.828 -13.456 -22.627 1.00 96.94 256 PHE A CA 1
ATOM 1933 C C . PHE A 1 256 ? 17.354 -14.452 -21.598 1.00 96.94 256 PHE A C 1
ATOM 1935 O O . PHE A 1 256 ? 16.595 -15.254 -21.042 1.00 96.94 256 PHE A O 1
ATOM 1942 N N . THR A 1 257 ? 18.635 -14.330 -21.276 1.00 95.56 257 THR A N 1
ATOM 1943 C CA . THR A 1 257 ? 19.252 -14.889 -20.071 1.00 95.56 257 THR A CA 1
ATOM 1944 C C . THR A 1 257 ? 19.680 -13.762 -19.134 1.00 95.56 257 THR A C 1
ATOM 1946 O O . THR A 1 257 ? 19.848 -12.613 -19.549 1.00 95.56 257 THR A O 1
ATOM 1949 N N . CYS A 1 258 ? 19.765 -14.057 -17.833 1.00 92.75 258 CYS A N 1
ATOM 1950 C CA . CYS A 1 258 ? 20.292 -13.085 -16.879 1.00 92.75 258 CYS A CA 1
ATOM 1951 C C . CYS A 1 258 ? 21.784 -12.892 -17.143 1.00 92.75 258 CYS A C 1
ATOM 1953 O O . CYS A 1 258 ? 22.502 -13.879 -17.325 1.00 92.75 258 CYS A O 1
ATOM 1955 N N . ASP A 1 259 ? 22.232 -11.641 -17.112 1.00 91.50 259 ASP A N 1
ATOM 1956 C CA . ASP A 1 259 ? 23.658 -11.350 -17.093 1.00 91.50 259 ASP A CA 1
ATOM 1957 C C . ASP A 1 259 ? 24.309 -12.064 -15.896 1.00 91.50 259 ASP A C 1
ATOM 1959 O O . ASP A 1 259 ? 23.740 -12.114 -14.800 1.00 91.50 259 ASP A O 1
ATOM 1963 N N . LYS A 1 260 ? 25.485 -12.655 -16.119 1.00 86.50 260 LYS A N 1
ATOM 1964 C CA . LYS A 1 260 ? 26.270 -13.276 -15.047 1.00 86.50 260 LYS A CA 1
ATOM 1965 C C . LYS A 1 260 ? 26.858 -12.211 -14.124 1.00 86.50 260 LYS A C 1
ATOM 1967 O O . LYS A 1 260 ? 27.059 -12.491 -12.944 1.00 86.50 260 LYS A O 1
ATOM 1972 N N . GLU A 1 261 ? 27.097 -11.009 -14.646 1.00 86.56 261 GLU A N 1
ATOM 1973 C CA . GLU A 1 261 ? 27.616 -9.870 -13.900 1.00 86.56 261 GLU A CA 1
ATOM 1974 C C . GLU A 1 261 ? 26.559 -8.757 -13.836 1.00 86.56 261 GLU A C 1
ATOM 1976 O O . GLU A 1 261 ? 26.430 -7.916 -14.718 1.00 86.56 261 GLU A O 1
ATOM 1981 N N . GLY A 1 262 ? 25.776 -8.739 -12.754 1.00 82.81 262 GLY A N 1
ATOM 1982 C CA . GLY A 1 262 ? 24.831 -7.659 -12.461 1.00 82.81 262 GLY A CA 1
ATOM 1983 C C . GLY A 1 262 ? 23.360 -8.063 -12.554 1.00 82.81 262 GLY A C 1
ATOM 1984 O O . GLY A 1 262 ? 22.982 -9.189 -12.244 1.00 82.81 262 GLY A O 1
ATOM 1985 N N . VAL A 1 263 ? 22.504 -7.094 -12.898 1.00 84.31 263 VAL A N 1
ATOM 1986 C CA . VAL A 1 263 ? 21.029 -7.231 -12.895 1.00 84.31 263 VAL A CA 1
ATOM 1987 C C . VAL A 1 263 ? 20.410 -7.102 -14.294 1.00 84.31 263 VAL A C 1
ATOM 1989 O O . VAL A 1 263 ? 19.202 -6.903 -14.426 1.00 84.31 263 VAL A O 1
ATOM 1992 N N . GLY A 1 264 ? 21.241 -7.171 -15.337 1.00 89.81 264 GLY A N 1
ATOM 1993 C CA . GLY A 1 264 ? 20.844 -7.006 -16.734 1.00 89.81 264 GLY A CA 1
ATOM 1994 C C . GLY A 1 264 ? 20.234 -8.262 -17.363 1.00 89.81 264 GLY A C 1
ATOM 1995 O O . GLY A 1 264 ? 20.341 -9.373 -16.841 1.00 89.81 264 GLY A O 1
ATOM 1996 N N . LEU A 1 265 ? 19.600 -8.068 -18.521 1.00 92.62 265 LEU A N 1
ATOM 1997 C CA . LEU A 1 265 ? 19.139 -9.138 -19.405 1.00 92.62 265 LEU A CA 1
ATOM 1998 C C . LEU A 1 265 ? 19.932 -9.082 -20.710 1.00 92.62 265 LEU A C 1
ATOM 2000 O O . LEU A 1 265 ? 20.049 -8.013 -21.310 1.00 92.62 265 LEU A O 1
ATOM 2004 N N . VAL A 1 266 ? 20.425 -10.232 -21.163 1.00 94.88 266 VAL A N 1
ATOM 2005 C CA . VAL A 1 266 ? 21.159 -10.382 -22.426 1.00 94.88 266 VAL A CA 1
ATOM 2006 C C . VAL A 1 266 ? 20.284 -11.143 -23.412 1.00 94.88 266 VAL A C 1
ATOM 2008 O O . VAL A 1 266 ? 19.643 -12.119 -23.026 1.00 94.88 266 VAL A O 1
ATOM 2011 N N . LEU A 1 267 ? 20.230 -10.693 -24.669 1.00 96.06 267 LEU A N 1
ATOM 2012 C CA . LEU A 1 267 ? 19.506 -11.400 -25.727 1.00 96.06 267 LEU A CA 1
ATOM 2013 C C . LEU A 1 267 ? 20.126 -12.780 -25.953 1.00 96.06 267 LEU A C 1
ATOM 2015 O O . LEU A 1 267 ? 21.314 -12.898 -26.241 1.00 96.06 267 LEU A O 1
ATOM 2019 N N . ASP A 1 268 ? 19.297 -13.808 -25.852 1.00 96.12 268 ASP A N 1
ATOM 2020 C CA . ASP A 1 268 ? 19.703 -15.198 -25.983 1.00 96.12 268 ASP A CA 1
ATOM 2021 C C . ASP A 1 268 ? 18.538 -16.016 -26.536 1.00 96.12 268 ASP A C 1
ATOM 2023 O O . ASP A 1 268 ? 17.500 -16.155 -25.886 1.00 96.12 268 ASP A O 1
ATOM 2027 N N . ALA A 1 269 ? 18.713 -16.576 -27.733 1.00 95.44 269 ALA A N 1
ATOM 2028 C CA . ALA A 1 269 ? 17.697 -17.388 -28.396 1.00 95.44 269 ALA A CA 1
ATOM 2029 C C . ALA A 1 269 ? 17.314 -18.648 -27.595 1.00 95.44 269 ALA A C 1
ATOM 2031 O O . ALA A 1 269 ? 16.184 -19.117 -27.721 1.00 95.44 269 ALA A O 1
ATOM 2032 N N . ALA A 1 270 ? 18.216 -19.168 -26.754 1.00 95.81 270 ALA A N 1
ATOM 2033 C CA . ALA A 1 270 ? 17.959 -20.294 -25.855 1.00 95.81 270 ALA A CA 1
ATOM 2034 C C . ALA A 1 270 ? 17.420 -19.859 -24.476 1.00 95.81 270 ALA A C 1
ATOM 2036 O O . ALA A 1 270 ? 17.177 -20.701 -23.610 1.00 95.81 270 ALA A O 1
ATOM 2037 N N . GLY A 1 271 ? 17.253 -18.552 -24.260 1.00 96.00 271 GLY A N 1
ATOM 2038 C CA . GLY A 1 271 ? 16.786 -17.972 -23.009 1.00 96.00 271 GLY A CA 1
ATOM 2039 C C . GLY A 1 271 ? 15.279 -18.117 -22.786 1.00 96.00 271 GLY A C 1
ATOM 2040 O O . GLY A 1 271 ? 14.632 -19.074 -23.204 1.00 96.00 271 GLY A O 1
ATOM 2041 N N . ARG A 1 272 ? 14.687 -17.142 -22.093 1.00 96.62 272 ARG A N 1
ATOM 2042 C CA . ARG A 1 272 ? 13.241 -17.090 -21.823 1.00 96.62 272 ARG A CA 1
ATOM 2043 C C . ARG A 1 272 ? 12.673 -15.692 -22.009 1.00 96.62 272 ARG A C 1
ATOM 2045 O O . ARG A 1 272 ? 13.400 -14.702 -21.970 1.00 96.62 272 ARG A O 1
ATOM 2052 N N . GLN A 1 273 ? 11.356 -15.605 -22.145 1.00 96.56 273 GLN A N 1
ATOM 2053 C CA . GLN A 1 273 ? 10.662 -14.322 -22.170 1.00 96.56 273 GLN A CA 1
ATOM 2054 C C . GLN A 1 273 ? 10.582 -13.714 -20.766 1.00 96.56 273 GLN A C 1
ATOM 2056 O O . GLN A 1 273 ? 10.382 -14.417 -19.772 1.00 96.56 273 GLN A O 1
ATOM 2061 N N . TYR A 1 274 ? 10.663 -12.388 -20.702 1.00 94.88 274 TYR A N 1
ATOM 2062 C CA . TYR A 1 274 ? 10.466 -11.608 -19.482 1.00 94.88 274 TYR A CA 1
ATOM 2063 C C . TYR A 1 274 ? 9.258 -10.691 -19.659 1.00 94.88 274 TYR A C 1
ATOM 2065 O O . TYR A 1 274 ? 9.052 -10.126 -20.731 1.00 94.88 274 TYR A O 1
ATOM 2073 N N . ARG A 1 275 ? 8.426 -10.556 -18.622 1.00 94.38 275 ARG A N 1
ATOM 2074 C CA . ARG A 1 275 ? 7.304 -9.603 -18.640 1.00 94.38 275 ARG A CA 1
ATOM 2075 C C . ARG A 1 275 ? 7.837 -8.174 -18.597 1.00 94.38 275 ARG A C 1
ATOM 2077 O O . ARG A 1 275 ? 8.888 -7.935 -18.003 1.00 94.38 275 ARG A O 1
ATOM 2084 N N . LYS A 1 276 ? 7.116 -7.225 -19.199 1.00 94.81 276 LYS A N 1
ATOM 2085 C CA . LYS A 1 276 ? 7.497 -5.808 -19.109 1.00 94.81 276 LYS A CA 1
ATOM 2086 C C . LYS A 1 276 ? 7.459 -5.342 -17.653 1.00 94.81 276 LYS A C 1
ATOM 2088 O O . LYS A 1 276 ? 6.581 -5.744 -16.899 1.00 94.81 276 LYS A O 1
ATOM 2093 N N . GLY A 1 277 ? 8.402 -4.492 -17.260 1.00 93.81 277 GLY A N 1
ATOM 2094 C CA . GLY A 1 277 ? 8.312 -3.741 -16.009 1.00 93.81 277 GLY A CA 1
ATOM 2095 C C . GLY A 1 277 ? 7.403 -2.519 -16.157 1.00 93.81 277 GLY A C 1
ATOM 2096 O O . GLY A 1 277 ? 7.068 -2.117 -17.270 1.00 93.81 277 GLY A O 1
ATOM 2097 N N . PHE A 1 278 ? 7.041 -1.908 -15.031 1.00 95.56 278 PHE A N 1
ATOM 2098 C CA . PHE A 1 278 ? 6.391 -0.600 -14.998 1.00 95.56 278 PHE A CA 1
ATOM 2099 C C . PHE A 1 278 ? 7.272 0.364 -14.203 1.00 95.56 278 PHE A C 1
ATOM 2101 O O . PHE A 1 278 ? 7.689 0.041 -13.090 1.00 95.56 278 PHE A O 1
ATOM 2108 N N . PHE A 1 279 ? 7.579 1.525 -14.780 1.00 94.81 279 PHE A N 1
ATOM 2109 C CA . PHE A 1 279 ? 8.401 2.550 -14.144 1.00 94.81 279 PHE A CA 1
ATOM 2110 C C . PHE A 1 279 ? 7.514 3.696 -13.657 1.00 94.81 279 PHE A C 1
ATOM 2112 O O . PHE A 1 279 ? 6.852 4.351 -14.456 1.00 94.81 279 PHE A O 1
ATOM 2119 N N . LEU A 1 280 ? 7.513 3.932 -12.344 1.00 94.69 280 LEU A N 1
ATOM 2120 C CA . LEU A 1 280 ? 6.747 4.999 -11.706 1.00 94.69 280 LEU A CA 1
ATOM 2121 C C . LEU A 1 280 ? 7.656 6.198 -11.409 1.00 94.69 280 LEU A C 1
ATOM 2123 O O . LEU A 1 280 ? 8.392 6.198 -10.420 1.00 94.69 280 LEU A O 1
ATOM 2127 N N . GLY A 1 281 ? 7.595 7.205 -12.279 1.00 91.88 281 GLY A N 1
ATOM 2128 C CA . GLY A 1 281 ? 8.441 8.401 -12.239 1.00 91.88 281 GLY A CA 1
ATOM 2129 C C . GLY A 1 281 ? 7.818 9.628 -11.567 1.00 91.88 281 GLY A C 1
ATOM 2130 O O . GLY A 1 281 ? 8.391 10.709 -11.664 1.00 91.88 281 GLY A O 1
ATOM 2131 N N . ASP A 1 282 ? 6.660 9.493 -10.916 1.00 91.00 282 ASP A N 1
ATOM 2132 C CA . ASP A 1 282 ? 5.903 10.639 -10.403 1.00 91.00 282 ASP A CA 1
ATOM 2133 C C . ASP A 1 282 ? 6.700 11.484 -9.396 1.00 91.00 282 ASP A C 1
ATOM 2135 O O . ASP A 1 282 ? 7.524 10.983 -8.620 1.00 91.00 282 ASP A O 1
ATOM 2139 N N . GLY A 1 283 ? 6.411 12.784 -9.349 1.00 84.88 283 GLY A N 1
ATOM 2140 C CA . GLY A 1 283 ? 7.023 13.724 -8.410 1.00 84.88 283 GLY A CA 1
ATOM 2141 C C . GLY A 1 283 ? 6.733 13.422 -6.932 1.00 84.88 283 GLY A C 1
ATOM 2142 O O . GLY A 1 283 ? 6.013 12.487 -6.553 1.00 84.88 283 GLY A O 1
ATOM 2143 N N . THR A 1 284 ? 7.331 14.203 -6.034 1.00 81.62 284 THR A N 1
ATOM 2144 C CA . THR A 1 284 ? 6.909 14.227 -4.626 1.00 81.62 284 THR A CA 1
ATOM 2145 C C . THR A 1 284 ? 5.469 14.748 -4.529 1.00 81.62 284 THR A C 1
ATOM 2147 O O . THR A 1 284 ? 5.019 15.524 -5.363 1.00 81.62 284 THR A O 1
ATOM 2150 N N . GLY A 1 285 ? 4.703 14.276 -3.543 1.00 81.31 285 GLY A N 1
ATOM 2151 C CA . GLY A 1 285 ? 3.303 14.688 -3.366 1.00 81.31 285 GLY A CA 1
ATOM 2152 C C . GLY A 1 285 ? 2.263 13.901 -4.177 1.00 81.31 285 GLY A C 1
ATOM 2153 O O . GLY A 1 285 ? 1.121 13.853 -3.742 1.00 81.31 285 GLY A O 1
ATOM 2154 N N . ALA A 1 286 ? 2.643 13.189 -5.247 1.00 88.75 286 ALA A N 1
ATOM 2155 C CA . ALA A 1 286 ? 1.728 12.328 -6.022 1.00 88.75 286 ALA A CA 1
ATOM 2156 C C . ALA A 1 286 ? 1.301 11.033 -5.293 1.00 88.75 286 ALA A C 1
ATOM 2158 O O . ALA A 1 286 ? 0.379 10.328 -5.697 1.00 88.75 286 ALA A O 1
ATOM 2159 N N . GLY A 1 287 ? 1.977 10.694 -4.190 1.00 90.88 287 GLY A N 1
ATOM 2160 C CA . GLY A 1 287 ? 1.649 9.513 -3.391 1.00 90.88 287 GLY A CA 1
ATOM 2161 C C . GLY A 1 287 ? 2.179 8.193 -3.960 1.00 90.88 287 GLY A C 1
ATOM 2162 O O . GLY A 1 287 ? 1.498 7.178 -3.864 1.00 90.88 287 GLY A O 1
ATOM 2163 N N . LYS A 1 288 ? 3.419 8.173 -4.470 1.00 93.12 288 LYS A N 1
ATOM 2164 C CA . LYS A 1 288 ? 4.088 6.961 -4.991 1.00 93.12 288 LYS A CA 1
ATOM 2165 C C . LYS A 1 288 ? 3.990 5.731 -4.094 1.00 93.12 288 LYS A C 1
ATOM 2167 O O . LYS A 1 288 ? 3.696 4.644 -4.578 1.00 93.12 288 LYS A O 1
ATOM 2172 N N . GLY A 1 289 ? 4.196 5.888 -2.785 1.00 93.62 289 GLY A N 1
ATOM 2173 C CA . GLY A 1 289 ? 4.042 4.772 -1.847 1.00 93.62 289 GLY A CA 1
ATOM 2174 C C . GLY A 1 289 ? 2.621 4.200 -1.865 1.00 93.62 289 GLY A C 1
ATOM 2175 O O . GLY A 1 289 ? 2.440 2.986 -1.882 1.00 93.62 289 GLY A O 1
ATOM 2176 N N . ARG A 1 290 ? 1.601 5.060 -1.975 1.00 93.94 290 ARG A N 1
ATOM 2177 C CA . ARG A 1 290 ? 0.200 4.645 -2.096 1.00 93.94 290 ARG A CA 1
ATOM 2178 C C . ARG A 1 290 ? -0.081 3.914 -3.409 1.00 93.94 290 ARG A C 1
ATOM 2180 O O . ARG A 1 290 ? -0.759 2.892 -3.379 1.00 93.94 290 ARG A O 1
ATOM 2187 N N . GLN A 1 291 ? 0.465 4.391 -4.529 1.00 97.19 291 GLN A N 1
ATOM 2188 C CA . GLN A 1 291 ? 0.369 3.718 -5.833 1.00 97.19 291 GLN A CA 1
ATOM 2189 C C . GLN A 1 291 ? 1.005 2.321 -5.784 1.00 97.19 291 GLN A C 1
ATOM 2191 O O . GLN A 1 291 ? 0.369 1.342 -6.167 1.00 97.19 291 GLN A O 1
ATOM 2196 N N . VAL A 1 292 ? 2.221 2.199 -5.234 1.00 96.62 292 VAL A N 1
ATOM 2197 C CA . VAL A 1 292 ? 2.910 0.906 -5.064 1.00 96.62 292 VAL A CA 1
ATOM 2198 C C . VAL A 1 292 ? 2.112 -0.034 -4.154 1.00 96.62 292 VAL A C 1
ATOM 2200 O O . VAL A 1 292 ? 1.924 -1.203 -4.490 1.00 96.62 292 VAL A O 1
ATOM 2203 N N . ALA A 1 293 ? 1.583 0.466 -3.035 1.00 96.50 293 ALA A N 1
ATOM 2204 C CA . ALA A 1 293 ? 0.738 -0.321 -2.140 1.00 96.50 293 ALA A CA 1
ATOM 2205 C C . ALA A 1 293 ? -0.540 -0.822 -2.839 1.00 96.50 293 ALA A C 1
ATOM 2207 O O . ALA A 1 293 ? -0.912 -1.983 -2.671 1.00 96.50 293 ALA A O 1
ATOM 2208 N N . ALA A 1 294 ? -1.186 0.018 -3.653 1.00 97.62 294 ALA A N 1
ATOM 2209 C CA . ALA A 1 294 ? -2.387 -0.345 -4.403 1.00 97.62 294 ALA A CA 1
ATOM 2210 C C . ALA A 1 294 ? -2.105 -1.395 -5.481 1.00 97.62 294 ALA A C 1
ATOM 2212 O O . ALA A 1 294 ? -2.869 -2.342 -5.642 1.00 97.62 294 ALA A O 1
ATOM 2213 N N . ILE A 1 295 ? -0.969 -1.268 -6.161 1.00 97.81 295 ILE A N 1
ATOM 2214 C CA . ILE A 1 295 ? -0.467 -2.253 -7.114 1.00 97.81 295 ILE A CA 1
ATOM 2215 C C . ILE A 1 295 ? -0.239 -3.614 -6.436 1.00 97.81 295 ILE A C 1
ATOM 2217 O O . ILE A 1 295 ? -0.648 -4.652 -6.963 1.00 97.81 295 ILE A O 1
ATOM 2221 N N . ILE A 1 296 ? 0.405 -3.636 -5.265 1.00 96.88 296 ILE A N 1
ATOM 2222 C CA . ILE A 1 296 ? 0.603 -4.874 -4.496 1.00 96.88 296 ILE A CA 1
ATOM 2223 C C . ILE A 1 296 ? -0.750 -5.453 -4.078 1.00 96.88 296 ILE A C 1
ATOM 2225 O O . ILE A 1 296 ? -0.954 -6.659 -4.208 1.00 96.88 296 ILE A O 1
ATOM 2229 N N . LEU A 1 297 ? -1.679 -4.609 -3.621 1.00 96.25 297 LEU A N 1
ATOM 2230 C CA . LEU A 1 297 ? -3.013 -5.028 -3.203 1.00 96.25 297 LEU A CA 1
ATOM 2231 C C . LEU A 1 297 ? -3.808 -5.653 -4.357 1.00 96.25 297 LEU A C 1
ATOM 2233 O O . LEU A 1 297 ? -4.370 -6.724 -4.166 1.00 96.25 297 LEU A O 1
ATOM 2237 N N . ASP A 1 298 ? -3.814 -5.051 -5.547 1.00 97.50 298 ASP A N 1
ATOM 2238 C CA . ASP A 1 298 ? -4.481 -5.597 -6.740 1.00 97.50 298 ASP A CA 1
ATOM 2239 C C . ASP A 1 298 ? -3.948 -6.996 -7.095 1.00 97.50 298 ASP A C 1
ATOM 2241 O O . ASP A 1 298 ? -4.701 -7.963 -7.219 1.00 97.50 298 ASP A O 1
ATOM 2245 N N . ASN A 1 299 ? -2.621 -7.151 -7.150 1.00 95.75 299 ASN A N 1
ATOM 2246 C CA . ASN A 1 299 ? -1.987 -8.451 -7.382 1.00 95.75 299 ASN A CA 1
ATOM 2247 C C . ASN A 1 299 ? -2.323 -9.465 -6.288 1.00 95.75 299 ASN A C 1
ATOM 2249 O O . ASN A 1 299 ? -2.633 -10.626 -6.581 1.00 95.75 299 ASN A O 1
ATOM 2253 N N . TRP A 1 300 ? -2.280 -9.022 -5.032 1.00 94.88 300 TRP A N 1
ATOM 2254 C CA . TRP A 1 300 ? -2.660 -9.838 -3.895 1.00 94.88 300 TRP A CA 1
ATOM 2255 C C . TRP A 1 300 ? -4.126 -10.241 -3.980 1.00 94.88 300 TRP A C 1
ATOM 2257 O O . TRP A 1 300 ? -4.460 -11.357 -3.630 1.00 94.88 300 TRP A O 1
ATOM 2267 N N . LEU A 1 301 ? -5.039 -9.419 -4.470 1.00 93.56 301 LEU A N 1
ATOM 2268 C CA . LEU A 1 301 ? -6.435 -9.826 -4.623 1.00 93.56 301 LEU A CA 1
ATOM 2269 C C . LEU A 1 301 ? -6.615 -10.775 -5.820 1.00 93.56 301 LEU A C 1
ATOM 2271 O O . LEU A 1 301 ? -7.351 -11.753 -5.711 1.00 93.56 301 LEU A O 1
ATOM 2275 N N . ALA A 1 302 ? -5.808 -10.621 -6.870 1.00 92.94 302 ALA A N 1
ATOM 2276 C CA . ALA A 1 302 ? -5.774 -11.468 -8.066 1.00 92.94 302 ALA A CA 1
ATOM 2277 C C . ALA A 1 302 ? -4.998 -12.802 -7.925 1.00 92.94 302 ALA A C 1
ATOM 2279 O O . ALA A 1 302 ? -4.539 -13.371 -8.915 1.00 92.94 302 ALA A O 1
ATOM 2280 N N . GLY A 1 303 ? -4.791 -13.314 -6.708 1.00 93.56 303 GLY A N 1
ATOM 2281 C CA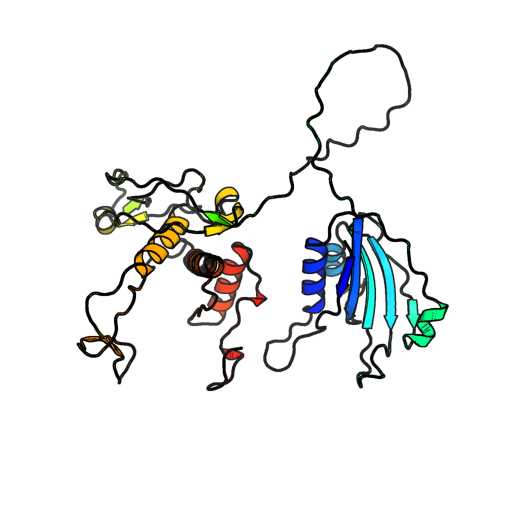 . GLY A 1 303 ? -4.108 -14.606 -6.489 1.00 93.56 303 GLY A CA 1
ATOM 2282 C C . GLY A 1 303 ? -2.582 -14.533 -6.302 1.00 93.56 303 GLY A C 1
ATOM 2283 O O . GLY A 1 303 ? -1.984 -15.459 -5.754 1.00 93.56 303 GLY A O 1
ATOM 2284 N N . ARG A 1 304 ? -1.922 -13.426 -6.663 1.00 93.31 304 ARG A N 1
ATOM 2285 C CA . ARG A 1 304 ? -0.453 -13.294 -6.631 1.00 93.31 304 ARG A CA 1
ATOM 2286 C C . ARG A 1 304 ? 0.022 -12.831 -5.249 1.00 93.31 304 ARG A C 1
ATOM 2288 O O . ARG A 1 304 ? 0.131 -11.647 -4.965 1.00 93.31 304 ARG A O 1
ATOM 2295 N N . ARG A 1 305 ? 0.281 -13.802 -4.366 1.00 88.69 305 ARG A N 1
ATOM 2296 C CA . ARG A 1 305 ? 0.568 -13.611 -2.924 1.00 88.69 305 ARG A CA 1
ATOM 2297 C C . ARG A 1 305 ? 2.036 -13.318 -2.568 1.00 88.69 305 ARG A C 1
ATOM 2299 O O . ARG A 1 305 ? 2.403 -13.412 -1.403 1.00 88.69 305 ARG A O 1
ATOM 2306 N N . LYS A 1 306 ? 2.899 -13.022 -3.541 1.00 88.38 306 LYS A N 1
ATOM 2307 C CA . LYS A 1 306 ? 4.324 -12.740 -3.294 1.00 88.38 306 LYS A CA 1
ATOM 2308 C C . LYS A 1 306 ? 4.673 -11.358 -3.829 1.00 88.38 306 LYS A C 1
ATOM 2310 O O . LYS A 1 306 ? 4.503 -11.112 -5.019 1.00 88.38 306 LYS A O 1
ATOM 2315 N N . ALA A 1 307 ? 5.171 -10.490 -2.955 1.00 89.38 307 ALA A N 1
ATOM 2316 C CA . ALA A 1 307 ? 5.652 -9.157 -3.292 1.00 89.38 307 ALA A CA 1
ATOM 2317 C C . ALA A 1 307 ? 6.883 -8.828 -2.441 1.00 89.38 307 ALA A C 1
ATOM 2319 O O . ALA A 1 307 ? 6.952 -9.216 -1.276 1.00 89.38 307 ALA A O 1
ATOM 2320 N N . ILE A 1 308 ? 7.843 -8.114 -3.027 1.00 88.19 308 ILE A N 1
ATOM 2321 C CA . ILE A 1 308 ? 9.021 -7.593 -2.329 1.00 88.19 308 ILE A CA 1
ATOM 2322 C C . ILE A 1 308 ? 9.021 -6.081 -2.528 1.00 88.19 308 ILE A C 1
ATOM 2324 O O . ILE A 1 308 ? 8.982 -5.606 -3.661 1.00 88.19 308 ILE A O 1
ATOM 2328 N N . TRP A 1 309 ? 9.067 -5.336 -1.426 1.00 89.69 309 TRP A N 1
ATOM 2329 C CA . TRP A 1 309 ? 9.222 -3.886 -1.435 1.00 89.69 309 TRP A CA 1
ATOM 2330 C C . TRP A 1 309 ? 10.625 -3.546 -0.944 1.00 89.69 309 TRP A C 1
ATOM 2332 O O . TRP A 1 309 ? 10.929 -3.707 0.236 1.00 89.69 309 TRP A O 1
ATOM 2342 N N . VAL A 1 310 ? 11.478 -3.060 -1.844 1.00 87.75 310 VAL A N 1
ATOM 2343 C CA . VAL A 1 310 ? 12.839 -2.627 -1.505 1.00 87.75 310 VAL A CA 1
ATOM 2344 C C . VAL A 1 310 ? 12.849 -1.111 -1.329 1.00 87.75 310 VAL A C 1
ATOM 2346 O O . VAL A 1 310 ? 12.539 -0.372 -2.260 1.00 87.75 310 VAL A O 1
ATOM 2349 N N . SER A 1 311 ? 13.188 -0.640 -0.131 1.00 85.25 311 SER A N 1
ATOM 2350 C CA . SER A 1 311 ? 13.379 0.780 0.173 1.00 85.25 311 SER A CA 1
ATOM 2351 C C . SER A 1 311 ? 14.821 1.051 0.607 1.00 85.25 311 SER A C 1
ATOM 2353 O O . SER A 1 311 ? 15.514 0.164 1.098 1.00 85.25 311 SER A O 1
ATOM 2355 N N . LYS A 1 312 ? 15.292 2.291 0.421 1.00 82.88 312 LYS A N 1
ATOM 2356 C CA . LYS A 1 312 ? 16.682 2.673 0.728 1.00 82.88 312 LYS A CA 1
ATOM 2357 C C . LYS A 1 312 ? 16.982 2.730 2.233 1.00 82.88 312 LYS A C 1
ATOM 2359 O O . LYS A 1 312 ? 18.125 2.528 2.626 1.00 82.88 312 LYS A O 1
ATOM 2364 N N . ASN A 1 313 ? 16.004 3.091 3.065 1.00 79.50 313 ASN A N 1
ATOM 2365 C CA . ASN A 1 313 ? 16.213 3.327 4.495 1.00 79.50 313 ASN A CA 1
ATOM 2366 C C . ASN A 1 313 ? 14.976 2.967 5.339 1.00 79.50 313 ASN A C 1
ATOM 2368 O O . ASN A 1 313 ? 13.887 2.735 4.810 1.00 79.50 313 ASN A O 1
ATOM 2372 N N . GLU A 1 314 ? 15.162 2.954 6.662 1.00 76.56 314 GLU A N 1
ATOM 2373 C CA . GLU A 1 314 ? 14.123 2.611 7.644 1.00 76.56 314 GLU A CA 1
ATOM 2374 C C . GLU A 1 314 ? 12.981 3.642 7.691 1.00 76.56 314 GLU A C 1
ATOM 2376 O O . GLU A 1 314 ? 11.827 3.283 7.907 1.00 76.56 314 GLU A O 1
ATOM 2381 N N . ALA A 1 315 ? 13.256 4.924 7.423 1.00 78.69 315 ALA A N 1
ATOM 2382 C CA . ALA A 1 315 ? 12.202 5.941 7.344 1.00 78.69 315 ALA A CA 1
ATOM 2383 C C . ALA A 1 315 ? 11.179 5.596 6.244 1.00 78.69 315 ALA A C 1
ATOM 2385 O O . ALA A 1 315 ? 9.972 5.644 6.468 1.00 78.69 315 ALA A O 1
ATOM 2386 N N . LEU A 1 316 ? 11.661 5.121 5.092 1.00 84.88 316 LEU A N 1
ATOM 2387 C CA . LEU A 1 316 ? 10.809 4.654 4.000 1.00 84.88 316 LEU A CA 1
ATOM 2388 C C . LEU A 1 316 ? 10.074 3.341 4.323 1.00 84.88 316 LEU A C 1
ATOM 2390 O O . LEU A 1 316 ? 9.069 3.041 3.680 1.00 84.88 316 LEU A O 1
ATOM 2394 N N . HIS A 1 317 ? 10.530 2.556 5.308 1.00 84.94 317 HIS A N 1
ATOM 2395 C CA . HIS A 1 317 ? 9.759 1.413 5.806 1.00 84.94 317 HIS A CA 1
ATOM 2396 C C . HIS A 1 317 ? 8.498 1.886 6.545 1.00 84.94 317 HIS A C 1
ATOM 2398 O O . HIS A 1 317 ? 7.412 1.357 6.301 1.00 84.94 317 HIS A O 1
ATOM 2404 N N . ALA A 1 318 ? 8.610 2.923 7.383 1.00 83.69 318 ALA A N 1
ATOM 2405 C CA . ALA A 1 318 ? 7.450 3.533 8.033 1.00 83.69 318 ALA A CA 1
ATOM 2406 C C . ALA A 1 318 ? 6.464 4.127 7.008 1.00 83.69 318 ALA A C 1
ATOM 2408 O O . ALA A 1 318 ? 5.251 3.948 7.152 1.00 83.69 318 ALA A O 1
ATOM 2409 N N . ASP A 1 319 ? 6.967 4.750 5.937 1.00 86.38 319 ASP A N 1
ATOM 2410 C CA . ASP A 1 319 ? 6.131 5.243 4.834 1.00 86.38 319 ASP A CA 1
ATOM 2411 C C . ASP A 1 319 ? 5.409 4.105 4.098 1.00 86.38 319 ASP A C 1
ATOM 2413 O O . ASP A 1 319 ? 4.205 4.203 3.850 1.00 86.38 319 ASP A O 1
ATOM 2417 N N . ALA A 1 320 ? 6.099 2.995 3.814 1.00 89.94 320 ALA A N 1
ATOM 2418 C CA . ALA A 1 320 ? 5.492 1.810 3.203 1.00 89.94 320 ALA A CA 1
ATOM 2419 C C . ALA A 1 320 ? 4.385 1.209 4.089 1.00 89.94 320 ALA A C 1
ATOM 2421 O O . ALA A 1 320 ? 3.306 0.872 3.597 1.00 89.94 320 ALA A O 1
ATOM 2422 N N . VAL A 1 321 ? 4.606 1.136 5.408 1.00 87.31 321 VAL A N 1
ATOM 2423 C CA . VAL A 1 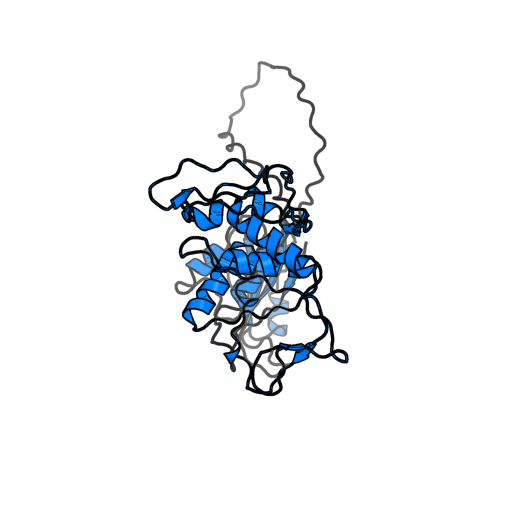321 ? 3.587 0.725 6.390 1.00 87.31 321 VAL A CA 1
ATOM 2424 C C . VAL A 1 321 ? 2.383 1.671 6.363 1.00 87.31 321 VAL A C 1
ATOM 2426 O O . VAL A 1 321 ? 1.238 1.214 6.323 1.00 87.31 321 VAL A O 1
ATOM 2429 N N . ARG A 1 322 ? 2.613 2.988 6.370 1.00 87.38 322 ARG A N 1
ATOM 2430 C CA . ARG A 1 322 ? 1.555 4.008 6.308 1.00 87.38 322 ARG A CA 1
ATOM 2431 C C . ARG A 1 322 ? 0.719 3.868 5.035 1.00 87.38 322 ARG A C 1
ATOM 2433 O O . ARG A 1 322 ? -0.507 3.904 5.101 1.00 87.38 322 ARG A O 1
ATOM 2440 N N . ASP A 1 323 ? 1.357 3.685 3.885 1.00 92.31 323 ASP A N 1
ATOM 2441 C CA . ASP A 1 323 ? 0.655 3.574 2.607 1.00 92.31 323 ASP A CA 1
ATOM 2442 C C . ASP A 1 323 ? -0.098 2.255 2.437 1.00 92.31 323 ASP A C 1
ATOM 2444 O O . ASP A 1 323 ? -1.231 2.261 1.955 1.00 92.31 323 ASP A O 1
ATOM 2448 N N . TRP A 1 324 ? 0.464 1.145 2.917 1.00 91.69 324 TRP A N 1
ATOM 2449 C CA . TRP A 1 324 ? -0.233 -0.139 2.962 1.00 91.69 324 TRP A CA 1
ATOM 2450 C C . TRP A 1 324 ? -1.453 -0.108 3.893 1.00 91.69 324 TRP A C 1
ATOM 2452 O O . TRP A 1 324 ? -2.546 -0.553 3.533 1.00 91.69 324 TRP A O 1
ATOM 2462 N N . THR A 1 325 ? -1.297 0.466 5.088 1.00 85.69 325 THR A N 1
ATOM 2463 C CA . THR A 1 325 ? -2.386 0.543 6.074 1.00 85.69 325 THR A CA 1
ATOM 2464 C C . THR A 1 325 ? -3.512 1.473 5.651 1.00 85.69 325 THR A C 1
ATOM 2466 O O . THR A 1 325 ? -4.678 1.179 5.922 1.00 85.69 325 THR A O 1
ATOM 2469 N N . ALA A 1 326 ? -3.199 2.544 4.920 1.00 84.25 326 ALA A N 1
ATOM 2470 C CA . ALA A 1 326 ? -4.203 3.448 4.376 1.00 84.25 326 ALA A CA 1
ATOM 2471 C C . ALA A 1 326 ? -5.154 2.771 3.373 1.00 84.25 326 ALA A C 1
ATOM 2473 O O . ALA A 1 326 ? -6.291 3.208 3.237 1.00 84.25 326 ALA A O 1
ATOM 2474 N N . LEU A 1 327 ? -4.730 1.684 2.719 1.00 87.06 327 LEU A N 1
ATOM 2475 C CA . LEU A 1 327 ? -5.580 0.882 1.828 1.00 87.06 327 LEU A CA 1
ATOM 2476 C C . LEU A 1 327 ? -6.292 -0.271 2.549 1.00 87.06 327 LEU A C 1
ATOM 2478 O O . LEU A 1 327 ? -6.993 -1.076 1.935 1.00 87.06 327 LEU A O 1
ATOM 2482 N N . GLY A 1 328 ? -6.160 -0.351 3.875 1.00 81.38 328 GLY A N 1
ATOM 2483 C CA . GLY A 1 328 ? -6.781 -1.390 4.689 1.00 81.38 328 GLY A CA 1
ATOM 2484 C C . GLY A 1 328 ? -5.888 -2.557 5.063 1.00 81.38 328 GLY A C 1
ATOM 2485 O O . GLY A 1 328 ? -6.370 -3.471 5.734 1.00 81.38 328 GLY A O 1
ATOM 2486 N N . GLY A 1 329 ? -4.626 -2.527 4.645 1.00 76.88 329 GLY A N 1
ATOM 2487 C CA . GLY A 1 329 ? -3.617 -3.469 5.089 1.00 76.88 329 GLY A CA 1
ATOM 2488 C C . GLY A 1 329 ? -3.310 -3.344 6.584 1.00 76.88 329 GLY A C 1
ATOM 2489 O O . GLY A 1 329 ? -3.645 -2.353 7.237 1.00 76.88 329 GLY A O 1
ATOM 2490 N N . MET A 1 330 ? -2.659 -4.349 7.160 1.00 78.38 330 MET A N 1
ATOM 2491 C CA . MET A 1 330 ? -2.143 -4.284 8.525 1.00 78.38 330 MET A CA 1
ATOM 2492 C C . MET A 1 330 ? -0.668 -3.895 8.501 1.00 78.38 330 MET A C 1
ATOM 2494 O O . MET A 1 330 ? 0.094 -4.371 7.667 1.00 78.38 330 MET A O 1
ATOM 2498 N N . ALA A 1 331 ? -0.217 -3.107 9.479 1.00 74.19 331 ALA A N 1
ATOM 2499 C CA . ALA A 1 331 ? 1.203 -2.757 9.596 1.00 74.19 331 ALA A CA 1
ATOM 2500 C C . ALA A 1 331 ? 2.114 -3.995 9.687 1.00 74.19 331 ALA A C 1
ATOM 2502 O O . ALA A 1 331 ? 3.251 -3.969 9.239 1.00 74.19 331 ALA A O 1
ATOM 2503 N N . ALA A 1 332 ? 1.592 -5.097 10.236 1.00 75.25 332 ALA A N 1
ATOM 2504 C CA . ALA A 1 332 ? 2.303 -6.364 10.340 1.00 75.25 332 ALA A CA 1
ATOM 2505 C C . ALA A 1 332 ? 2.478 -7.101 9.002 1.00 75.25 332 ALA A C 1
ATOM 2507 O O . ALA A 1 332 ? 3.255 -8.049 8.960 1.00 75.25 332 ALA A O 1
ATOM 2508 N N . ASP A 1 333 ? 1.795 -6.706 7.933 1.00 80.56 333 ASP A N 1
ATOM 2509 C CA . ASP A 1 333 ? 1.991 -7.331 6.623 1.00 80.56 333 ASP A CA 1
ATOM 2510 C C . ASP A 1 333 ? 3.291 -6.836 5.964 1.00 80.56 333 ASP A C 1
ATOM 2512 O O . ASP A 1 333 ? 3.868 -7.529 5.133 1.00 80.56 333 ASP A O 1
ATOM 2516 N N . VAL A 1 334 ? 3.785 -5.658 6.366 1.00 84.69 334 VAL A N 1
ATOM 2517 C CA . VAL A 1 334 ? 5.048 -5.091 5.884 1.00 84.69 334 VAL A CA 1
ATOM 2518 C C . VAL A 1 334 ? 6.139 -5.414 6.901 1.00 84.69 334 VAL A C 1
ATOM 2520 O O . VAL A 1 334 ? 6.120 -4.946 8.038 1.00 84.69 334 VAL A O 1
ATOM 2523 N N . GLN A 1 335 ? 7.096 -6.247 6.505 1.00 81.12 335 GLN A N 1
ATOM 2524 C CA . GLN A 1 335 ? 8.188 -6.703 7.363 1.00 81.12 335 GLN A CA 1
ATOM 2525 C C . GLN A 1 335 ? 9.530 -6.234 6.781 1.00 81.12 335 GLN A C 1
ATOM 2527 O O . GLN A 1 335 ? 9.759 -6.432 5.588 1.00 81.12 335 GLN A O 1
ATOM 2532 N N . PRO A 1 336 ? 10.428 -5.627 7.578 1.00 79.50 336 PRO A N 1
ATOM 2533 C CA . PRO A 1 336 ? 11.748 -5.253 7.091 1.00 79.50 336 PRO A CA 1
ATOM 2534 C C . PRO A 1 336 ? 12.612 -6.503 6.896 1.00 79.50 336 PRO A C 1
ATOM 2536 O O . PRO A 1 336 ? 12.639 -7.388 7.756 1.00 79.50 336 PRO A O 1
ATOM 2539 N N . LEU A 1 337 ? 13.341 -6.557 5.777 1.00 77.81 337 LEU A N 1
ATOM 2540 C CA . LEU A 1 337 ? 14.175 -7.709 5.410 1.00 77.81 337 LEU A CA 1
ATOM 2541 C C . LEU A 1 337 ? 15.275 -8.002 6.446 1.00 77.81 337 LEU A C 1
ATOM 2543 O O . LEU A 1 337 ? 15.667 -9.150 6.612 1.00 77.81 337 LEU A O 1
ATOM 2547 N N . SER A 1 338 ? 15.703 -6.993 7.211 1.00 77.25 338 SER A N 1
ATOM 2548 C CA . SER A 1 338 ? 16.678 -7.121 8.305 1.00 77.25 338 SER A CA 1
ATOM 2549 C C . SER A 1 338 ? 16.266 -8.093 9.423 1.00 77.25 338 SER A C 1
ATOM 2551 O O . SER A 1 338 ? 17.079 -8.404 10.290 1.00 77.25 338 SER A O 1
ATOM 2553 N N . ARG A 1 339 ? 15.017 -8.582 9.427 1.00 77.31 339 ARG A N 1
ATOM 2554 C CA . ARG A 1 339 ? 14.527 -9.611 10.363 1.00 77.31 339 ARG A CA 1
ATOM 2555 C C . ARG A 1 339 ? 14.931 -11.036 9.994 1.00 77.31 339 ARG A C 1
ATOM 2557 O O . ARG A 1 339 ? 14.782 -11.917 10.840 1.00 77.31 339 ARG A O 1
ATOM 2564 N N . TRP A 1 340 ? 15.402 -11.262 8.772 1.00 83.12 340 TRP A N 1
ATOM 2565 C CA . TRP A 1 340 ? 15.951 -12.541 8.331 1.00 83.12 340 TRP A CA 1
ATOM 2566 C C . TRP A 1 340 ? 17.466 -12.424 8.259 1.00 83.12 340 TRP A C 1
ATOM 2568 O O . TRP A 1 340 ? 17.992 -11.384 7.853 1.00 83.12 340 TRP A O 1
ATOM 2578 N N . LYS A 1 341 ? 18.183 -13.472 8.675 1.00 84.62 341 LYS A N 1
ATOM 2579 C CA . LYS A 1 341 ? 19.624 -13.499 8.436 1.00 84.62 341 LYS A CA 1
ATOM 2580 C C . LYS A 1 341 ? 19.878 -13.654 6.943 1.00 84.62 341 LYS A C 1
ATOM 2582 O O . LYS A 1 341 ? 19.054 -14.202 6.210 1.00 84.62 341 LYS A O 1
ATOM 2587 N N . ILE A 1 342 ? 21.042 -13.181 6.515 1.00 83.94 342 ILE A N 1
ATOM 2588 C CA . ILE A 1 342 ? 21.554 -13.481 5.179 1.00 83.94 342 ILE A CA 1
ATOM 2589 C C . ILE A 1 342 ? 21.557 -15.011 5.014 1.00 83.94 342 ILE A C 1
ATOM 2591 O O . ILE A 1 342 ? 21.860 -15.732 5.965 1.00 83.94 342 ILE A O 1
ATOM 2595 N N . ASP A 1 343 ? 21.139 -15.476 3.838 1.00 84.31 343 ASP A N 1
ATOM 2596 C CA . ASP A 1 343 ? 21.006 -16.889 3.451 1.00 84.31 343 ASP A CA 1
ATOM 2597 C C . ASP A 1 343 ? 19.905 -17.708 4.158 1.00 84.31 343 ASP A C 1
ATOM 2599 O O . ASP A 1 343 ? 19.747 -18.898 3.875 1.00 84.31 343 ASP A O 1
ATOM 2603 N N . GLU A 1 344 ? 19.074 -17.099 5.013 1.00 84.56 344 GLU A N 1
ATOM 2604 C CA . GLU A 1 344 ? 17.886 -17.764 5.565 1.00 84.56 344 GLU A CA 1
ATOM 2605 C C . GLU A 1 344 ? 16.636 -17.543 4.680 1.00 84.56 344 GLU A C 1
ATOM 2607 O O . GLU A 1 344 ? 16.420 -16.442 4.160 1.00 84.56 344 GLU A O 1
ATOM 2612 N N . PRO A 1 345 ? 15.754 -18.554 4.520 1.00 79.31 345 PRO A N 1
ATOM 2613 C CA . PRO A 1 345 ? 14.500 -18.386 3.793 1.00 79.31 345 PRO A CA 1
ATOM 2614 C C . PRO A 1 345 ? 13.593 -17.322 4.427 1.00 79.31 345 PRO A C 1
ATOM 2616 O O . PRO A 1 345 ? 13.290 -17.369 5.624 1.00 79.31 345 PRO A O 1
ATOM 2619 N N . VAL A 1 346 ? 13.081 -16.407 3.599 1.00 75.06 346 VAL A N 1
ATOM 2620 C CA . VAL A 1 346 ? 12.028 -15.463 4.003 1.00 75.06 346 VAL A CA 1
ATOM 2621 C C . VAL A 1 346 ? 10.724 -16.244 4.204 1.00 75.06 346 VAL A C 1
ATOM 2623 O O . VAL A 1 346 ? 10.240 -16.891 3.272 1.00 75.06 346 VAL A O 1
ATOM 2626 N N . THR A 1 347 ? 10.193 -16.212 5.429 1.00 67.88 347 THR A N 1
ATOM 2627 C CA . THR A 1 347 ? 9.064 -17.033 5.918 1.00 67.88 347 THR A CA 1
ATOM 2628 C C . THR A 1 347 ? 7.879 -16.212 6.386 1.00 67.88 347 THR A C 1
ATOM 2630 O O . THR A 1 347 ? 8.100 -15.123 6.967 1.00 67.88 347 THR A O 1
#

Foldseek 3Di:
DEAEDEWDCWDDDLADTRNCRQLVVLQVVLVPAFALYKYKYKYAPVPDCDPVCPVSLCVSQPQKAWPAKEKAQQACVVVPDRGIIIITIMTNHDYDSDDDYHYDHYPVVCVVVDDDDDGGDRDPPDPDDDDDDDDDDDDDDDDDDDPPDDPPPPPDDPQFAFAWQDKDFDPAFDDWADDDPQKGFDDQGTIGGPQFAAQPDGDIDGPVVSVDHDDGFDDTFTATPCCRNVNLDHRVLVVLLRVQRRQQVAWDPAFWDADPPDGDTDGDNPHHIDGGGDDDPGDPSNLVLLSVLSNQRRCCVVVNVDDDDDDDDPVVLVVNLVSNVSSPHHSVVRGDPSSDDPPDDDD

pLDDT: mean 82.76, std 16.77, range [34.72, 98.25]

Secondary structure (DSSP, 8-state):
-EEEE---S-B-SSS--BTTHHHHHHHHHHHHSPTT-EEEEEEETT-SSSGGGHHHHHHHTTT-EEEEEEEETTTTGGGT----EEEEEEESSS-----PEEEESSHHHHHTT---PPPPPP-----PPPPP-------------PPPP------------EEE---EE-SSPPPPPPPBTTEEE---SSEE-SSPBPPSS--EEEHHHHTSPPPPP----EEETHHHHTTSSBHHHHHHHHHHHHHHTSBPSS-EEE-SSSS-EEE-TTSB--BPP------TTS-HHHHHHHHHHHHHHTT--------SSHHHHHHHHHHHHHTT--GGG---GGGS-TTSPP-

Radius of gyration: 27.9 Å; chains: 1; bounding box: 84×56×71 Å